Protein AF-A0A7W1N949-F1 (afdb_monomer)

Sequence (285 aa):
MPTIEHFIPFRAGELIARLCRDTRIAEGDRAGLRAVAELVRALIHHDFHARLERLKSLYAPFDPDRDTRPIDPPPATGLDAVRKELLDDLGALLVRANYRRLEAEELNRALAEESVFNVQLHTQLDDFAELVLFCRGITALDEPRQAWFGLKKWTQRVDYFQRVAIYTRFKEREHFVGKGRKRLPFTAGSSILKLFQNIPRADLEMLFPNTDVRMKTGQKLLVGVPAIAGGVLVLVTKLGASLLLVGVLIGWWIGLADEPQKMEAKEITALCLGLLALLGYVWRQ

pLDDT: mean 83.37, std 10.5, range [30.14, 96.31]

Nearest PDB structures (foldseek):
  4tv4-assembly1_A-2  TM=3.446E-01  e=3.067E-01  Burkholderia pseudomallei 1710b
  8v3t-assembly1_a  TM=1.740E-01  e=9.098E+00  Clostridioides difficile

Secondary structure (DSSP, 8-state):
-PPPP----S-HHHHHHHHHT-TTS-TTHHHHHHHHHHHHHHHHHHHHHHHHHHHHHHHGGG-TT--S--SSPPPGGGHHHHHHHHHHHHHHHHHHTT-EEPPHHHHHHHHHSPPSSSSEEE--GGGEEEEEEEEEEEEEEEEEEEEGGGTEEEEEEEEEEEEEEEEEEEPPHHHHHHTT----SS-TT-EEEEEEEEEEGGGGGGG-TT-EEE--HHHHHHHHHHHHHHHHHHIIIIIHHHHHHHHHHHHHHTTS--S-----HHHHHHHHHHHHHHHHHHTT-

Radius of gyration: 32.19 Å; Cα contacts (8 Å, |Δi|>4): 275; chains: 1; bounding box: 80×38×92 Å

Structure (mmCIF, N/CA/C/O backbone):
data_AF-A0A7W1N949-F1
#
_entry.id   AF-A0A7W1N949-F1
#
loop_
_atom_site.group_PDB
_atom_site.id
_atom_site.type_symbol
_atom_site.label_atom_id
_atom_site.label_alt_id
_atom_site.label_comp_id
_atom_site.label_asym_id
_atom_site.label_entity_id
_atom_site.label_seq_id
_atom_site.pdbx_PDB_ins_code
_atom_site.Cartn_x
_atom_site.Cartn_y
_atom_site.Cartn_z
_atom_site.occupancy
_atom_site.B_iso_or_equiv
_atom_site.auth_seq_id
_atom_site.auth_comp_id
_atom_site.auth_asym_id
_atom_site.auth_atom_id
_atom_site.pdbx_PDB_model_num
ATOM 1 N N . MET A 1 1 ? 15.602 -19.040 1.062 1.00 30.14 1 MET A N 1
ATOM 2 C CA . MET A 1 1 ? 16.575 -18.487 0.093 1.00 30.14 1 MET A CA 1
ATOM 3 C C . MET A 1 1 ? 16.342 -16.988 0.009 1.00 30.14 1 MET A C 1
ATOM 5 O O . MET A 1 1 ? 15.173 -16.615 0.015 1.00 30.14 1 MET A O 1
ATOM 9 N N . PRO A 1 2 ? 17.378 -16.135 0.004 1.00 43.56 2 PRO A N 1
ATOM 10 C CA . PRO A 1 2 ? 17.173 -14.701 -0.167 1.00 43.56 2 PRO A CA 1
ATOM 11 C C . PRO A 1 2 ? 16.551 -14.460 -1.549 1.00 43.56 2 PRO A C 1
ATOM 13 O O . PRO A 1 2 ? 17.109 -14.864 -2.566 1.00 43.56 2 PRO A O 1
ATOM 16 N N . THR A 1 3 ? 15.352 -13.882 -1.581 1.00 56.25 3 THR A N 1
ATOM 17 C CA . THR A 1 3 ? 14.678 -13.471 -2.816 1.00 56.25 3 THR A CA 1
ATOM 18 C C . THR A 1 3 ? 15.515 -12.399 -3.497 1.00 56.25 3 THR A C 1
ATOM 20 O O . THR A 1 3 ? 15.782 -11.362 -2.893 1.00 56.25 3 THR A O 1
ATOM 23 N N . ILE A 1 4 ? 15.937 -12.651 -4.738 1.00 61.53 4 ILE A N 1
ATOM 24 C CA . ILE A 1 4 ? 16.648 -11.664 -5.552 1.00 61.53 4 ILE A CA 1
ATOM 25 C C . ILE A 1 4 ? 15.714 -10.468 -5.748 1.00 61.53 4 ILE A C 1
ATOM 27 O O . ILE A 1 4 ? 14.615 -10.594 -6.288 1.00 61.53 4 ILE A O 1
ATOM 31 N N . GLU A 1 5 ? 16.136 -9.313 -5.248 1.00 66.25 5 GLU A N 1
ATOM 32 C CA . GLU A 1 5 ? 15.390 -8.071 -5.363 1.00 66.25 5 GLU A CA 1
ATOM 33 C C . GLU A 1 5 ? 15.575 -7.476 -6.765 1.00 66.25 5 GLU A C 1
ATOM 35 O O . GLU A 1 5 ? 16.695 -7.269 -7.223 1.00 66.25 5 GLU A O 1
ATOM 40 N N . HIS A 1 6 ? 14.469 -7.190 -7.454 1.00 69.88 6 HIS A N 1
ATOM 41 C CA . HIS A 1 6 ? 14.487 -6.687 -8.834 1.00 69.88 6 HIS A CA 1
ATOM 42 C C . HIS A 1 6 ? 14.691 -5.163 -8.936 1.00 69.88 6 HIS A C 1
ATOM 44 O O . HIS A 1 6 ? 14.777 -4.614 -10.033 1.00 69.88 6 HIS A O 1
ATOM 50 N N . PHE A 1 7 ? 14.724 -4.442 -7.812 1.00 76.06 7 PHE A N 1
ATOM 51 C CA . PHE A 1 7 ? 14.861 -2.987 -7.809 1.00 76.06 7 PHE A CA 1
ATOM 52 C C . PHE A 1 7 ? 16.329 -2.550 -7.863 1.00 76.06 7 PHE A C 1
ATOM 54 O O . PHE A 1 7 ? 17.137 -2.943 -7.028 1.00 76.06 7 PHE A O 1
ATOM 61 N N . ILE A 1 8 ? 16.653 -1.672 -8.816 1.00 79.88 8 ILE A N 1
ATOM 62 C CA . ILE A 1 8 ? 17.980 -1.062 -8.951 1.00 79.88 8 ILE A CA 1
ATOM 63 C C . ILE A 1 8 ? 17.914 0.375 -8.399 1.00 79.88 8 ILE A C 1
ATOM 65 O O . ILE A 1 8 ? 17.231 1.213 -8.996 1.00 79.88 8 ILE A O 1
ATOM 69 N N . PRO A 1 9 ? 18.615 0.702 -7.295 1.00 83.25 9 PRO A N 1
ATOM 70 C CA . PRO A 1 9 ? 18.494 1.987 -6.602 1.00 83.25 9 PRO A CA 1
ATOM 71 C C . PRO A 1 9 ? 19.341 3.108 -7.239 1.00 83.25 9 PRO A C 1
ATOM 73 O O . PRO A 1 9 ? 19.960 3.899 -6.532 1.00 83.25 9 PRO A O 1
ATOM 76 N N . PHE A 1 10 ? 19.380 3.198 -8.572 1.00 88.25 10 PHE A N 1
ATOM 77 C CA . PHE A 1 10 ? 20.156 4.213 -9.295 1.00 88.25 10 PHE A CA 1
ATOM 78 C C . PHE A 1 10 ? 19.302 4.947 -10.322 1.00 88.25 10 PHE A C 1
ATOM 80 O O . PHE A 1 10 ? 18.430 4.367 -10.972 1.00 88.25 10 PHE A O 1
ATOM 87 N N . ARG A 1 11 ? 19.571 6.242 -10.506 1.00 90.00 11 ARG A N 1
ATOM 88 C CA . ARG A 1 11 ? 18.914 7.025 -11.555 1.00 90.00 11 ARG A CA 1
ATOM 89 C C . ARG A 1 11 ? 19.479 6.627 -12.915 1.00 90.00 11 ARG A C 1
ATOM 91 O O . ARG A 1 11 ? 20.694 6.580 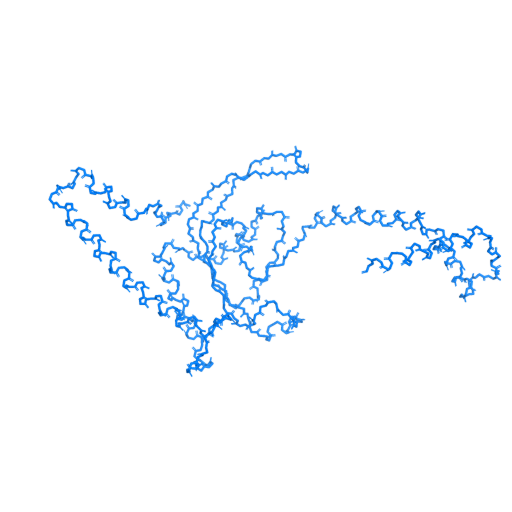-13.094 1.00 90.00 11 ARG A O 1
ATOM 98 N N . ALA A 1 12 ? 18.606 6.430 -13.903 1.00 89.44 12 ALA A N 1
ATOM 99 C CA . ALA A 1 12 ? 19.025 6.073 -15.261 1.00 89.44 12 ALA A CA 1
ATOM 100 C C . ALA A 1 12 ? 20.041 7.075 -15.846 1.00 89.44 12 ALA A C 1
ATOM 102 O O . ALA A 1 12 ? 21.041 6.667 -16.426 1.00 89.44 12 ALA A O 1
ATOM 103 N N . GLY A 1 13 ? 19.841 8.381 -15.627 1.00 91.81 13 GLY A N 1
ATOM 104 C CA . GLY A 1 13 ? 20.772 9.419 -16.086 1.00 91.81 13 GLY A CA 1
ATOM 105 C C . GLY A 1 13 ? 22.172 9.316 -15.470 1.00 91.81 13 GLY A C 1
ATOM 106 O O . GLY A 1 13 ? 23.164 9.497 -16.170 1.00 91.81 13 GLY A O 1
ATOM 107 N N . GLU A 1 14 ? 22.269 8.968 -14.184 1.00 93.75 14 GLU A 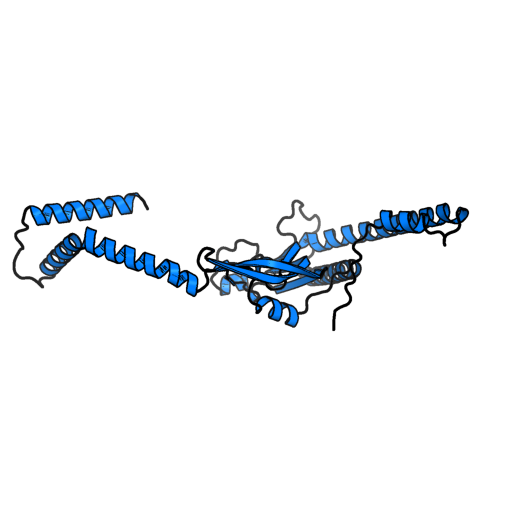N 1
ATOM 108 C CA . GLU A 1 14 ? 23.557 8.755 -13.509 1.00 93.75 14 GLU A CA 1
ATOM 109 C C . GLU A 1 14 ? 24.257 7.503 -14.034 1.00 93.75 14 GLU A C 1
ATOM 111 O O . GLU A 1 14 ? 25.466 7.527 -14.264 1.00 93.75 14 GLU A O 1
ATOM 116 N N . LEU A 1 15 ? 23.494 6.437 -14.296 1.00 92.25 15 LEU A N 1
ATOM 117 C CA . LEU A 1 15 ? 24.012 5.220 -14.913 1.00 92.25 15 LEU A CA 1
ATOM 118 C C . LEU A 1 15 ? 24.574 5.507 -16.313 1.00 92.25 15 LEU A C 1
ATOM 120 O O . LEU A 1 15 ? 25.706 5.132 -16.603 1.00 92.25 15 LEU A O 1
ATOM 124 N N . ILE A 1 16 ? 23.835 6.238 -17.153 1.00 92.69 16 ILE A N 1
ATOM 125 C CA . ILE A 1 16 ? 24.286 6.640 -18.496 1.00 92.69 16 ILE A CA 1
ATOM 126 C C . ILE A 1 16 ? 25.544 7.512 -18.403 1.00 92.69 16 ILE A C 1
ATOM 128 O O . ILE A 1 16 ? 26.515 7.278 -19.123 1.00 92.69 16 ILE A O 1
ATOM 132 N N . ALA A 1 17 ? 25.566 8.491 -17.493 1.00 92.25 17 ALA A N 1
ATOM 133 C CA . ALA A 1 17 ? 26.731 9.345 -17.280 1.00 92.25 17 ALA A CA 1
ATOM 134 C C . ALA A 1 17 ? 27.953 8.543 -16.811 1.00 92.25 17 ALA A C 1
ATOM 136 O O . ALA A 1 17 ? 29.071 8.809 -17.256 1.00 92.25 17 ALA A O 1
ATOM 137 N N . ARG A 1 18 ? 27.753 7.543 -15.942 1.00 93.81 18 ARG A N 1
ATOM 138 C CA . ARG A 1 18 ? 28.811 6.639 -15.485 1.00 93.81 18 ARG A CA 1
ATOM 139 C C . ARG A 1 18 ? 29.339 5.771 -16.623 1.00 93.81 18 ARG A C 1
ATOM 141 O O . ARG A 1 18 ? 30.555 5.689 -16.762 1.00 93.81 18 ARG A O 1
ATOM 148 N N . LEU A 1 19 ? 28.458 5.201 -17.447 1.00 92.19 19 LEU A N 1
ATOM 149 C CA . LEU A 1 19 ? 28.825 4.414 -18.631 1.00 92.19 19 LEU A CA 1
ATOM 150 C C . LEU A 1 19 ? 29.605 5.253 -19.651 1.00 92.19 19 LEU A C 1
ATOM 152 O O . LEU A 1 19 ? 30.612 4.799 -20.177 1.00 92.19 19 LEU A O 1
ATOM 156 N N . CYS A 1 20 ? 29.217 6.513 -19.871 1.00 91.25 20 CYS A N 1
ATOM 157 C CA . CYS A 1 20 ? 29.947 7.422 -20.762 1.00 91.25 20 CYS A CA 1
ATOM 158 C C . CYS A 1 20 ? 31.362 7.769 -20.262 1.00 91.25 20 CYS A C 1
ATOM 160 O O . CYS A 1 20 ? 32.193 8.201 -21.056 1.00 91.25 20 CYS A O 1
ATOM 162 N N . ARG A 1 21 ? 31.627 7.641 -18.955 1.00 91.56 21 ARG A N 1
ATOM 163 C CA . ARG A 1 21 ? 32.953 7.855 -18.345 1.00 91.56 21 ARG A CA 1
ATOM 164 C C . ARG A 1 21 ? 33.763 6.563 -18.227 1.00 91.56 21 ARG A C 1
ATOM 166 O O . ARG A 1 21 ? 34.895 6.609 -17.756 1.00 91.56 21 ARG A O 1
ATOM 173 N N . ASP A 1 22 ? 33.179 5.423 -18.581 1.00 92.25 22 ASP A N 1
ATOM 174 C CA . ASP A 1 22 ? 33.853 4.134 -18.529 1.00 92.25 22 ASP A CA 1
ATOM 175 C C . ASP A 1 22 ? 34.908 4.056 -19.639 1.00 92.25 22 ASP A C 1
ATOM 177 O O . ASP A 1 22 ? 34.633 4.364 -20.799 1.00 92.25 22 ASP A O 1
ATOM 181 N N . THR A 1 23 ? 36.128 3.660 -19.283 1.00 88.25 23 THR A N 1
ATOM 182 C CA . THR A 1 23 ? 37.260 3.579 -20.218 1.00 88.25 23 THR A CA 1
ATOM 183 C C . THR A 1 23 ? 37.097 2.466 -21.249 1.00 88.25 23 THR A C 1
ATOM 185 O O . THR A 1 23 ? 37.794 2.473 -22.258 1.00 88.25 23 THR A O 1
ATOM 188 N N . ARG A 1 24 ? 36.161 1.534 -21.029 1.00 92.69 24 ARG A N 1
ATOM 189 C CA . ARG A 1 24 ? 35.811 0.474 -21.985 1.00 92.69 24 ARG A CA 1
ATOM 190 C C . ARG A 1 24 ? 34.983 0.975 -23.171 1.00 92.69 24 ARG A C 1
ATOM 192 O O . ARG A 1 24 ? 34.856 0.249 -24.149 1.00 92.69 24 ARG A O 1
ATOM 199 N N . ILE A 1 25 ? 34.415 2.182 -23.093 1.00 89.50 25 ILE A N 1
ATOM 200 C CA . ILE A 1 25 ? 33.642 2.798 -24.178 1.00 89.50 25 ILE A CA 1
ATOM 201 C C . ILE A 1 25 ? 34.524 3.814 -24.907 1.00 89.50 25 ILE A C 1
ATOM 203 O O . ILE A 1 25 ? 34.989 4.789 -24.302 1.00 89.50 25 ILE A O 1
ATOM 207 N N . ALA A 1 26 ? 34.733 3.603 -26.210 1.00 91.50 26 ALA A N 1
ATOM 208 C CA . ALA A 1 26 ? 35.512 4.509 -27.047 1.00 91.50 26 ALA A CA 1
ATOM 209 C C . ALA A 1 26 ? 34.884 5.910 -27.077 1.00 91.50 26 ALA A C 1
ATOM 211 O O . ALA A 1 26 ? 33.665 6.072 -27.025 1.00 91.50 26 ALA A O 1
ATOM 212 N N . GLU A 1 27 ? 35.716 6.949 -27.166 1.00 87.69 27 GLU A N 1
ATOM 213 C CA . GLU A 1 27 ? 35.245 8.333 -27.069 1.00 87.69 27 GLU A CA 1
ATOM 214 C C . GLU A 1 27 ? 34.255 8.714 -28.182 1.00 87.69 27 GLU A C 1
ATOM 216 O O . GLU A 1 27 ? 33.260 9.386 -27.900 1.00 87.69 27 GLU A O 1
ATOM 221 N N . GLY A 1 28 ? 34.462 8.199 -29.400 1.00 91.38 28 GLY A N 1
ATOM 222 C CA . GLY A 1 28 ? 33.545 8.374 -30.532 1.00 91.38 28 GLY A CA 1
ATOM 223 C C . GLY A 1 28 ? 32.159 7.751 -30.315 1.00 91.38 28 GLY A C 1
ATOM 224 O O . GLY A 1 28 ? 31.157 8.310 -30.759 1.00 91.38 28 GLY A O 1
ATOM 225 N N . ASP A 1 29 ? 32.068 6.664 -29.542 1.00 92.12 29 ASP A N 1
ATOM 226 C CA . ASP A 1 29 ? 30.812 5.934 -29.314 1.00 92.12 29 ASP A CA 1
ATOM 227 C C . ASP A 1 29 ? 29.943 6.569 -28.221 1.00 92.12 29 ASP A C 1
ATOM 229 O O . ASP A 1 29 ? 28.746 6.289 -28.114 1.00 92.12 29 ASP A O 1
ATOM 233 N N . ARG A 1 30 ? 30.504 7.475 -27.410 1.00 93.06 30 ARG A N 1
ATOM 234 C CA . ARG A 1 30 ? 29.783 8.130 -26.302 1.00 93.06 30 ARG A CA 1
ATOM 235 C C . ARG A 1 30 ? 28.594 8.960 -26.785 1.00 93.06 30 ARG A C 1
ATOM 237 O O . ARG A 1 30 ? 27.610 9.096 -26.058 1.00 93.06 30 ARG A O 1
ATOM 244 N N . ALA A 1 31 ? 28.674 9.546 -27.981 1.00 92.56 31 ALA A N 1
ATOM 245 C CA . ALA A 1 31 ? 27.549 10.261 -28.586 1.00 92.56 31 ALA A CA 1
ATOM 246 C C . ALA A 1 31 ? 26.425 9.290 -28.984 1.00 92.56 31 ALA A C 1
ATOM 248 O O . ALA A 1 31 ? 25.266 9.524 -28.640 1.00 92.56 31 ALA A O 1
ATOM 249 N N . GLY A 1 32 ? 26.783 8.162 -29.609 1.00 94.06 32 GLY A N 1
ATOM 250 C CA . GLY A 1 32 ? 25.848 7.093 -29.962 1.00 94.06 32 GLY A CA 1
ATOM 251 C C . GLY A 1 32 ? 25.162 6.484 -28.739 1.00 94.06 32 GLY A C 1
ATOM 252 O O . GLY A 1 32 ? 23.942 6.347 -28.728 1.00 94.06 32 GLY A O 1
ATOM 253 N N . LEU A 1 33 ? 25.909 6.220 -27.661 1.00 93.44 33 LEU A N 1
ATOM 254 C CA . LEU A 1 33 ? 25.353 5.715 -26.401 1.00 93.44 33 LEU A CA 1
ATOM 255 C C . LEU A 1 33 ? 24.286 6.656 -25.820 1.00 93.44 33 LEU A C 1
ATOM 257 O O . LEU A 1 33 ? 23.227 6.199 -25.389 1.00 93.44 33 LEU A O 1
ATOM 261 N N . ARG A 1 34 ? 24.540 7.972 -25.824 1.00 93.75 34 ARG A N 1
ATOM 262 C CA . ARG A 1 34 ? 23.546 8.963 -25.381 1.00 93.75 34 ARG A CA 1
ATOM 263 C C . ARG A 1 34 ? 22.322 8.972 -26.289 1.00 93.75 34 ARG A C 1
ATOM 265 O O . ARG A 1 34 ? 21.210 8.991 -25.776 1.00 93.75 34 ARG A O 1
ATOM 272 N N . ALA A 1 35 ? 22.515 8.913 -27.605 1.00 95.06 35 ALA A N 1
ATOM 273 C CA . ALA A 1 35 ? 21.410 8.864 -28.558 1.00 95.06 35 ALA A CA 1
ATOM 274 C C . ALA A 1 35 ? 20.525 7.625 -28.341 1.00 95.06 35 ALA A C 1
ATOM 276 O O . ALA A 1 35 ? 19.307 7.754 -28.257 1.00 95.06 35 ALA A O 1
ATOM 277 N N . VAL A 1 36 ? 21.123 6.441 -28.155 1.00 95.44 36 VAL A N 1
ATOM 278 C CA . VAL A 1 36 ? 20.387 5.208 -27.824 1.00 95.44 36 VAL A CA 1
ATOM 279 C C . VAL A 1 36 ? 19.621 5.366 -26.514 1.00 95.44 36 VAL A C 1
ATOM 281 O O . VAL A 1 36 ? 18.447 5.011 -26.447 1.00 95.44 36 VAL A O 1
ATOM 284 N N . ALA A 1 37 ? 20.246 5.928 -25.478 1.00 94.75 37 ALA A N 1
ATOM 285 C CA . ALA A 1 37 ? 19.580 6.141 -24.201 1.00 94.75 37 ALA A CA 1
ATOM 286 C C . ALA A 1 37 ? 18.374 7.092 -24.313 1.00 94.75 37 ALA A C 1
ATOM 288 O O . ALA A 1 37 ? 17.328 6.816 -23.727 1.00 94.75 37 ALA A O 1
ATOM 289 N N . GLU A 1 38 ? 18.487 8.175 -25.088 1.00 94.81 38 GLU A N 1
ATOM 290 C CA . GLU A 1 38 ? 17.365 9.083 -25.354 1.00 94.81 38 GLU A CA 1
ATOM 291 C C . GLU A 1 38 ? 16.250 8.403 -26.158 1.00 94.81 38 GLU A C 1
ATOM 293 O O . GLU A 1 38 ? 15.081 8.543 -25.804 1.00 94.81 38 GLU A O 1
ATOM 298 N N . LEU A 1 39 ? 16.586 7.596 -27.170 1.00 96.31 39 LEU A N 1
ATOM 299 C CA . LEU A 1 39 ? 15.597 6.821 -27.930 1.00 96.31 39 LEU A CA 1
ATOM 300 C C . LEU A 1 39 ? 14.855 5.813 -27.043 1.00 96.31 39 LEU A C 1
ATOM 302 O O . LEU A 1 39 ? 13.629 5.731 -27.095 1.00 96.31 39 LEU A O 1
ATOM 306 N N . VAL A 1 40 ? 15.577 5.091 -26.181 1.00 94.69 40 VAL A N 1
ATOM 307 C CA . VAL A 1 40 ? 14.976 4.163 -25.210 1.00 94.69 40 VAL A CA 1
ATOM 308 C C . VAL A 1 40 ? 14.051 4.912 -24.250 1.00 94.6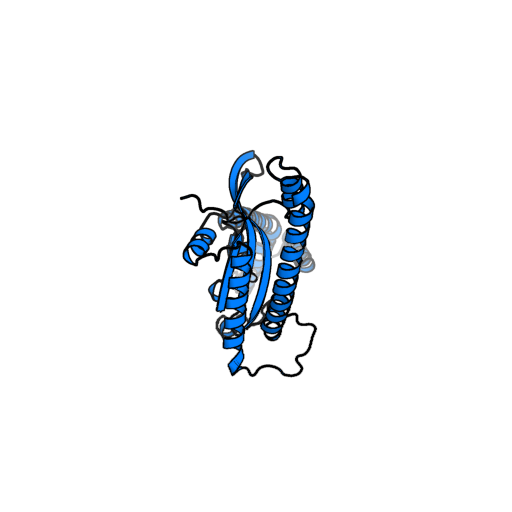9 40 VAL A C 1
ATOM 310 O O . VAL A 1 40 ? 12.937 4.458 -23.997 1.00 94.69 40 VAL A O 1
ATOM 313 N N . ARG A 1 41 ? 14.463 6.079 -23.739 1.00 93.06 41 ARG A N 1
ATOM 314 C CA . ARG A 1 41 ? 13.615 6.915 -22.871 1.00 93.06 41 ARG A CA 1
ATOM 315 C C . ARG A 1 41 ? 12.352 7.390 -23.587 1.00 93.06 41 ARG A C 1
ATOM 317 O O . ARG A 1 41 ? 11.282 7.340 -22.985 1.00 93.06 41 ARG A O 1
ATOM 324 N N . ALA A 1 42 ? 12.469 7.836 -24.836 1.00 94.94 42 ALA A N 1
ATOM 325 C CA . ALA A 1 42 ? 11.339 8.299 -25.636 1.00 94.94 42 ALA A CA 1
ATOM 326 C C . ALA A 1 42 ? 10.334 7.169 -25.903 1.00 94.94 42 ALA A C 1
ATOM 328 O O . ALA A 1 42 ? 9.136 7.360 -25.697 1.00 94.94 42 ALA A O 1
ATOM 329 N N . LEU A 1 43 ? 10.823 5.979 -26.269 1.00 94.69 43 LEU A N 1
ATOM 330 C CA . LEU A 1 43 ? 9.992 4.790 -26.472 1.00 94.69 43 LEU A CA 1
ATOM 331 C C . LEU A 1 43 ? 9.250 4.404 -25.187 1.00 94.69 43 LEU A C 1
ATOM 333 O O . LEU A 1 43 ? 8.032 4.263 -25.184 1.00 94.69 43 LEU A O 1
ATOM 337 N N . ILE A 1 44 ? 9.978 4.318 -24.070 1.00 90.69 44 ILE A N 1
ATOM 338 C CA . ILE A 1 44 ? 9.401 4.007 -22.759 1.00 90.69 44 ILE A CA 1
ATOM 339 C C . ILE A 1 44 ? 8.327 5.034 -22.369 1.00 90.69 44 ILE A C 1
ATOM 341 O O . ILE A 1 44 ? 7.278 4.661 -21.848 1.00 90.69 44 ILE A O 1
ATOM 345 N N . HIS A 1 45 ? 8.573 6.325 -22.609 1.00 92.38 45 HIS A N 1
ATOM 346 C CA . HIS A 1 45 ? 7.606 7.380 -22.316 1.00 92.38 45 HIS A CA 1
ATOM 347 C C . HIS A 1 45 ? 6.323 7.234 -23.145 1.00 92.38 45 HIS A C 1
ATOM 349 O O . HIS A 1 45 ? 5.231 7.326 -22.585 1.00 92.38 45 HIS A O 1
ATOM 355 N N . HIS A 1 46 ? 6.455 6.968 -24.447 1.00 93.56 46 HIS A N 1
ATOM 356 C CA . HIS A 1 46 ? 5.322 6.750 -25.343 1.00 93.56 46 HIS A CA 1
ATOM 357 C C . HIS A 1 46 ? 4.471 5.549 -24.902 1.00 93.56 46 HIS A C 1
ATOM 359 O O . HIS A 1 46 ? 3.262 5.690 -24.700 1.00 93.56 46 HIS A O 1
ATOM 365 N N . ASP A 1 47 ? 5.113 4.405 -24.646 1.00 91.12 47 ASP A N 1
ATOM 366 C CA . ASP A 1 47 ? 4.443 3.185 -24.184 1.00 91.12 47 ASP A CA 1
ATOM 367 C C . ASP A 1 47 ? 3.713 3.400 -22.851 1.00 91.12 47 ASP A C 1
ATOM 369 O O . ASP A 1 47 ? 2.581 2.943 -22.658 1.00 91.12 47 ASP A O 1
ATOM 373 N N . PHE A 1 48 ? 4.350 4.102 -21.905 1.00 91.38 48 PHE A N 1
ATOM 374 C CA . PHE A 1 48 ? 3.735 4.391 -20.612 1.00 91.38 48 PHE A CA 1
ATOM 375 C C . PHE A 1 48 ? 2.562 5.351 -20.723 1.00 91.38 48 PHE A C 1
ATOM 377 O O . PHE A 1 48 ? 1.595 5.173 -19.986 1.00 91.38 48 PHE A O 1
ATOM 384 N N . HIS A 1 49 ? 2.623 6.340 -21.614 1.00 94.00 49 HIS A N 1
ATOM 385 C CA . HIS A 1 49 ? 1.522 7.275 -21.800 1.00 94.00 49 HIS A CA 1
ATOM 386 C C . HIS A 1 49 ? 0.259 6.550 -22.278 1.00 94.00 49 HIS A C 1
ATOM 388 O O . HIS A 1 49 ? -0.776 6.641 -21.619 1.00 94.00 49 HIS A O 1
ATOM 394 N N . ALA A 1 50 ? 0.362 5.744 -23.341 1.00 93.38 50 ALA A N 1
ATOM 395 C CA . ALA A 1 50 ? -0.770 4.972 -23.858 1.00 93.38 50 ALA A CA 1
ATOM 396 C C . ALA A 1 50 ? -1.358 4.028 -22.794 1.00 93.38 50 ALA A C 1
ATOM 398 O O . ALA A 1 50 ? -2.575 3.949 -22.610 1.00 93.38 50 ALA A O 1
ATOM 399 N N . ARG A 1 51 ? -0.490 3.345 -22.039 1.00 93.94 51 ARG A N 1
ATOM 400 C CA . ARG A 1 51 ? -0.923 2.431 -20.979 1.00 93.94 51 ARG A CA 1
ATOM 401 C C . ARG A 1 51 ? -1.565 3.147 -19.792 1.00 93.94 51 ARG A C 1
ATOM 403 O O . ARG A 1 51 ? -2.518 2.627 -19.217 1.00 93.94 51 ARG A O 1
ATOM 410 N N . LEU A 1 52 ? -1.052 4.316 -19.417 1.00 94.38 52 LEU A N 1
ATOM 411 C CA . LEU A 1 52 ? -1.615 5.130 -18.344 1.00 94.38 52 LEU A CA 1
ATOM 412 C C . LEU A 1 52 ? -3.026 5.600 -18.700 1.00 94.38 52 LEU A C 1
ATOM 414 O O . LEU A 1 52 ? -3.924 5.462 -17.875 1.00 94.38 52 LEU A O 1
ATOM 418 N N . GLU A 1 53 ? -3.228 6.116 -19.914 1.00 95.25 53 GLU A N 1
ATOM 419 C CA . GLU A 1 53 ? -4.557 6.546 -20.361 1.00 95.25 53 GLU A CA 1
ATOM 420 C C . GLU A 1 53 ? -5.542 5.373 -20.391 1.00 95.25 53 GLU A C 1
ATOM 422 O O . GLU A 1 53 ? -6.638 5.486 -19.847 1.00 95.25 53 GLU A O 1
ATOM 427 N N . ARG A 1 54 ? -5.118 4.199 -20.879 1.00 94.75 54 ARG A N 1
ATOM 428 C CA . ARG A 1 54 ? -5.939 2.979 -20.819 1.00 94.75 54 ARG A CA 1
ATOM 429 C C . ARG A 1 54 ? -6.339 2.613 -19.388 1.00 94.75 54 ARG A C 1
ATOM 431 O O . ARG A 1 54 ? -7.512 2.366 -19.126 1.00 94.75 54 ARG A O 1
ATOM 438 N N . LEU A 1 55 ? -5.388 2.598 -18.451 1.00 94.75 55 LEU A N 1
ATOM 439 C CA . LEU A 1 55 ? -5.661 2.287 -17.043 1.00 94.75 55 LEU A CA 1
ATOM 440 C C . LEU A 1 55 ? -6.614 3.298 -16.394 1.00 94.75 55 LEU A C 1
ATOM 442 O O . LEU A 1 55 ? -7.496 2.891 -15.640 1.00 94.75 55 LEU A O 1
ATOM 446 N N . LYS A 1 56 ? -6.479 4.595 -16.703 1.00 92.81 56 LYS A N 1
ATOM 447 C CA . LYS A 1 56 ? -7.423 5.627 -16.244 1.00 92.81 56 LYS A CA 1
ATOM 448 C C . LYS A 1 56 ? -8.831 5.355 -16.768 1.00 92.81 56 LYS A C 1
ATOM 450 O O . LYS A 1 56 ? -9.775 5.374 -15.984 1.00 92.81 56 LYS A O 1
ATOM 455 N N . SER A 1 57 ? -8.971 5.052 -18.060 1.00 91.94 57 SER A N 1
ATOM 456 C CA . SER A 1 57 ? -10.267 4.718 -18.663 1.00 91.94 57 SER A CA 1
ATOM 457 C C . SER A 1 57 ? -10.896 3.473 -18.034 1.00 91.94 57 SER A C 1
ATOM 459 O O . SER A 1 57 ? -12.091 3.477 -17.758 1.00 91.94 57 SER A O 1
ATOM 461 N N . LEU A 1 58 ? -10.099 2.435 -17.756 1.00 91.94 58 LEU A N 1
ATOM 462 C CA . LEU A 1 58 ? -10.566 1.212 -17.096 1.00 91.94 58 LEU A CA 1
ATOM 463 C C . LEU A 1 58 ? -10.945 1.433 -15.624 1.00 91.94 58 LEU A C 1
ATOM 465 O O . LEU A 1 58 ? -11.845 0.767 -15.120 1.00 91.94 58 LEU A O 1
ATOM 469 N N . TYR A 1 59 ? -10.275 2.353 -14.926 1.00 91.19 59 TYR A N 1
ATOM 470 C CA . TYR A 1 59 ? -10.559 2.664 -13.522 1.00 91.19 59 TYR A CA 1
ATOM 471 C C . TYR A 1 59 ? -11.760 3.604 -13.340 1.00 91.19 59 TYR A C 1
ATOM 473 O O . TYR A 1 59 ? -12.488 3.476 -12.357 1.00 91.19 59 TYR A O 1
ATOM 481 N N . ALA A 1 60 ? -12.010 4.512 -14.290 1.00 89.62 60 ALA A N 1
ATOM 482 C CA . ALA A 1 60 ? -13.029 5.560 -14.184 1.00 89.62 60 ALA A CA 1
ATOM 483 C C . ALA A 1 60 ? -14.446 5.081 -13.779 1.00 89.62 60 ALA A C 1
ATOM 485 O O . ALA A 1 60 ? -15.093 5.768 -12.984 1.00 89.62 60 ALA A O 1
ATOM 486 N N . PRO A 1 61 ? -14.963 3.919 -14.239 1.00 88.06 61 PRO A N 1
ATOM 487 C CA . PRO A 1 61 ? -16.269 3.421 -13.801 1.00 88.06 61 PRO A CA 1
ATOM 488 C C . PRO A 1 61 ? -16.334 3.057 -12.313 1.00 88.06 61 PRO A C 1
ATOM 490 O O . PRO A 1 61 ? -17.428 3.061 -11.746 1.00 88.06 61 PRO A O 1
ATOM 493 N N . PHE A 1 62 ? -15.193 2.754 -11.689 1.00 86.94 62 PHE A N 1
ATOM 494 C CA . PHE A 1 62 ? -15.083 2.266 -10.310 1.00 86.94 62 PHE A CA 1
ATOM 495 C C . PHE A 1 62 ? -14.614 3.328 -9.317 1.00 86.94 62 PHE A C 1
ATOM 497 O O . PHE A 1 62 ? -14.629 3.061 -8.116 1.00 86.94 62 PHE A O 1
ATOM 504 N N . ASP A 1 63 ? -14.210 4.501 -9.808 1.00 86.75 63 ASP A N 1
ATOM 505 C CA . ASP A 1 63 ? -13.711 5.595 -8.986 1.00 86.75 63 ASP A CA 1
ATOM 506 C C . ASP A 1 63 ? -14.846 6.188 -8.122 1.00 86.75 63 ASP A C 1
ATOM 508 O O . ASP A 1 63 ? -15.826 6.717 -8.683 1.00 86.75 63 ASP A O 1
ATOM 512 N N . PRO A 1 64 ? -14.766 6.063 -6.778 1.00 80.88 64 PRO A N 1
ATOM 513 C CA . PRO A 1 64 ? -15.735 6.671 -5.872 1.00 80.88 64 PRO A CA 1
ATOM 514 C C . PRO A 1 64 ? -15.599 8.195 -5.803 1.00 80.88 64 PRO A C 1
ATOM 516 O O . PRO A 1 64 ? -16.586 8.858 -5.493 1.00 80.88 64 PRO A O 1
ATOM 519 N N . ASP A 1 65 ? -14.421 8.733 -6.131 1.00 83.44 65 ASP A N 1
ATOM 520 C CA . ASP A 1 65 ? -14.062 10.146 -5.985 1.00 83.44 65 ASP A CA 1
ATOM 521 C C . ASP A 1 65 ? -13.999 10.856 -7.352 1.00 83.44 65 ASP A C 1
ATOM 523 O O . ASP A 1 65 ? -13.291 11.845 -7.526 1.00 83.44 65 ASP A O 1
ATOM 527 N N . ARG A 1 66 ? -14.733 10.347 -8.353 1.00 83.44 66 ARG A N 1
ATOM 528 C CA . ARG A 1 66 ? -14.694 10.899 -9.713 1.00 83.44 66 ARG A CA 1
ATOM 529 C C . ARG A 1 66 ? -15.216 12.342 -9.754 1.00 83.44 66 ARG A C 1
ATOM 531 O O . ARG A 1 66 ? -16.351 12.618 -9.366 1.00 83.44 66 ARG A O 1
ATOM 538 N N . ASP A 1 67 ? -14.439 13.233 -10.360 1.00 85.81 67 ASP A N 1
ATOM 539 C CA . ASP A 1 67 ? -14.876 14.609 -10.647 1.00 85.81 67 ASP A CA 1
ATOM 540 C C . ASP A 1 67 ? -15.713 14.709 -11.935 1.00 85.81 67 ASP A C 1
ATOM 542 O O . ASP A 1 67 ? -16.445 15.677 -12.158 1.00 85.81 67 ASP A O 1
ATOM 546 N N . THR A 1 68 ? -15.602 13.713 -12.820 1.00 85.12 68 THR A N 1
ATOM 547 C CA . THR A 1 68 ? -16.197 13.732 -14.161 1.00 85.12 68 THR A CA 1
ATOM 548 C C . THR A 1 68 ? -17.420 12.823 -14.266 1.00 85.12 68 THR A C 1
ATOM 550 O O . THR A 1 68 ? -17.515 11.765 -13.638 1.00 85.12 68 THR A O 1
ATOM 553 N N . ARG A 1 69 ? -18.394 13.234 -15.088 1.00 84.06 69 ARG A N 1
ATOM 554 C CA . ARG A 1 69 ? -19.587 12.432 -15.394 1.00 84.06 69 ARG A CA 1
ATOM 555 C C . ARG A 1 69 ? -19.354 11.617 -16.669 1.00 84.06 69 ARG A C 1
ATOM 557 O O . ARG A 1 69 ? -18.845 12.180 -17.638 1.00 84.06 69 ARG A O 1
ATOM 564 N N . PRO A 1 70 ? -19.729 10.327 -16.699 1.00 83.75 70 PRO A N 1
ATOM 565 C CA . PRO A 1 70 ? -19.626 9.529 -17.913 1.00 83.75 70 PRO A CA 1
ATOM 566 C C . PRO A 1 70 ? -20.616 10.042 -18.966 1.00 83.75 70 PRO A C 1
ATOM 568 O O . PRO A 1 70 ? -21.753 10.372 -18.633 1.00 83.75 70 PRO A O 1
ATOM 571 N N . ILE A 1 71 ? -20.176 10.089 -20.224 1.00 85.50 71 ILE A N 1
ATOM 572 C CA . ILE A 1 71 ? -21.050 10.370 -21.373 1.00 85.50 71 ILE A CA 1
ATOM 573 C C . ILE A 1 71 ? -21.853 9.106 -21.704 1.00 85.50 71 ILE A C 1
ATOM 575 O O . ILE A 1 71 ? -23.078 9.150 -21.692 1.00 85.50 71 ILE A O 1
ATOM 579 N N . ASP A 1 72 ? -21.160 7.973 -21.858 1.00 82.94 72 ASP A N 1
ATOM 580 C CA . ASP A 1 72 ? -21.753 6.657 -22.107 1.00 82.94 72 ASP A CA 1
ATOM 581 C C . ASP A 1 72 ? -21.324 5.676 -21.003 1.00 82.94 72 ASP A C 1
ATOM 583 O O . ASP A 1 72 ? -20.240 5.085 -21.073 1.00 82.94 72 ASP A O 1
ATOM 587 N N . PRO A 1 73 ? -22.109 5.530 -19.920 1.00 76.25 73 PRO A N 1
ATOM 588 C CA . PRO A 1 73 ? -21.759 4.614 -18.847 1.00 76.25 73 PRO A CA 1
ATOM 589 C C . PRO A 1 73 ? -21.835 3.157 -19.338 1.00 76.25 73 PRO A C 1
ATOM 591 O O . PRO A 1 73 ? -22.821 2.778 -19.977 1.00 76.25 73 PRO A O 1
ATOM 594 N N . PRO A 1 74 ? -20.835 2.313 -19.022 1.00 74.75 74 PRO A N 1
ATOM 595 C CA . PRO A 1 74 ? -20.884 0.905 -19.386 1.00 74.75 74 PRO A CA 1
ATOM 596 C C . PRO A 1 74 ? -22.076 0.213 -18.703 1.00 74.75 74 PRO A C 1
ATOM 598 O O . PRO A 1 74 ? -22.394 0.524 -17.549 1.00 74.75 74 PRO A O 1
ATOM 601 N N . PRO A 1 75 ? -22.736 -0.743 -19.381 1.00 77.88 75 PRO A N 1
ATOM 602 C CA . PRO A 1 75 ? -23.821 -1.505 -18.780 1.00 77.88 75 PRO A CA 1
ATOM 603 C C . PRO A 1 75 ? -23.305 -2.312 -17.583 1.00 77.88 75 PRO A C 1
ATOM 605 O O . PRO A 1 75 ? -22.192 -2.841 -17.607 1.00 77.88 75 PRO A O 1
ATOM 608 N N . ALA A 1 76 ? -24.140 -2.457 -16.549 1.00 76.31 76 ALA A N 1
ATOM 609 C CA . ALA A 1 76 ? -23.771 -3.149 -15.310 1.00 76.31 76 ALA A CA 1
ATOM 610 C C . ALA A 1 76 ? -23.265 -4.587 -15.545 1.00 76.31 76 ALA A C 1
ATOM 612 O O . ALA A 1 76 ? -22.377 -5.054 -14.839 1.00 76.31 76 ALA A O 1
ATOM 613 N N . THR A 1 77 ? -23.770 -5.262 -16.580 1.00 76.94 77 THR A N 1
ATOM 614 C CA . THR A 1 77 ? -23.377 -6.624 -16.974 1.00 76.94 77 THR A CA 1
ATOM 615 C C . THR A 1 77 ? -21.941 -6.739 -17.500 1.00 76.94 77 THR A C 1
ATOM 617 O O . THR A 1 77 ? -21.399 -7.839 -17.521 1.00 76.94 77 THR A O 1
ATOM 620 N N . GLY A 1 78 ? -21.308 -5.634 -17.912 1.00 82.44 78 GLY A N 1
ATOM 621 C CA . GLY A 1 78 ? -19.932 -5.614 -18.425 1.00 82.44 78 GLY A CA 1
ATOM 622 C C . GLY A 1 78 ? -18.870 -5.209 -17.398 1.00 82.44 78 GLY A C 1
ATOM 623 O O . GLY A 1 78 ? -17.677 -5.354 -17.664 1.00 82.44 78 GLY A O 1
ATOM 624 N N . LEU A 1 79 ? -19.272 -4.712 -16.224 1.00 86.81 79 LEU A N 1
ATOM 625 C CA . LEU A 1 79 ? -18.348 -4.121 -15.250 1.00 86.81 79 LEU A CA 1
ATOM 626 C C . LEU A 1 79 ? -17.337 -5.124 -14.685 1.00 86.81 79 LEU A C 1
ATOM 628 O O . LEU A 1 79 ? -16.186 -4.762 -14.458 1.00 86.81 79 LEU A O 1
ATOM 632 N N . ASP A 1 80 ? -17.723 -6.385 -14.498 1.00 87.50 80 ASP A N 1
ATOM 633 C CA . ASP A 1 80 ? -16.804 -7.407 -13.987 1.00 87.50 80 ASP A CA 1
ATOM 634 C C . ASP A 1 80 ? -15.688 -7.735 -14.989 1.00 87.50 80 ASP A C 1
ATOM 636 O O . ASP A 1 80 ? -14.538 -7.933 -14.592 1.00 87.50 80 ASP A O 1
ATOM 640 N N . ALA A 1 81 ? -15.996 -7.727 -16.291 1.00 89.88 81 ALA A N 1
ATOM 641 C CA . ALA A 1 81 ? -15.000 -7.925 -17.341 1.00 89.88 81 ALA A CA 1
ATOM 642 C C . ALA A 1 81 ? -14.009 -6.752 -17.393 1.00 89.88 81 ALA A C 1
ATOM 644 O O . ALA A 1 81 ? -12.800 -6.977 -17.363 1.00 89.88 81 ALA A O 1
ATOM 645 N N . VAL A 1 82 ? -14.517 -5.512 -17.364 1.00 91.25 82 VAL A N 1
ATOM 646 C CA . VAL A 1 82 ? -13.688 -4.292 -17.310 1.00 91.25 82 VAL A CA 1
ATOM 647 C C . VAL A 1 82 ? -12.803 -4.285 -16.060 1.00 91.25 82 VAL A C 1
ATOM 649 O O . VAL A 1 82 ? -11.639 -3.895 -16.119 1.00 91.25 82 VAL A O 1
ATOM 652 N N . ARG A 1 83 ? -13.317 -4.759 -14.918 1.00 90.44 83 ARG A N 1
ATOM 653 C CA . ARG A 1 83 ? -12.544 -4.853 -13.673 1.00 90.44 83 ARG A CA 1
ATOM 654 C C . ARG A 1 83 ? -11.430 -5.886 -13.759 1.00 90.44 83 ARG A C 1
ATOM 656 O O . ARG A 1 83 ? -10.313 -5.619 -13.321 1.00 90.44 83 ARG A O 1
ATOM 663 N N . LYS A 1 84 ? -11.723 -7.062 -14.312 1.00 92.06 84 LYS A N 1
ATOM 664 C CA . LYS A 1 84 ? -10.705 -8.088 -14.535 1.00 92.06 84 LYS A CA 1
ATOM 665 C C . LYS A 1 84 ? -9.596 -7.549 -15.437 1.00 92.06 84 LYS A C 1
ATOM 667 O O . LYS A 1 84 ? -8.425 -7.665 -15.097 1.00 92.06 84 LYS A O 1
ATOM 672 N N . GLU A 1 85 ? -9.976 -6.884 -16.524 1.00 94.38 85 GLU A N 1
ATOM 673 C CA . GLU A 1 85 ? -9.044 -6.243 -17.450 1.00 94.38 85 GLU A CA 1
ATOM 674 C C . GLU A 1 85 ? -8.190 -5.172 -16.756 1.00 94.38 85 GLU A C 1
ATOM 676 O O . GLU A 1 85 ? -6.974 -5.171 -16.924 1.00 94.38 85 GLU A O 1
ATOM 681 N N . LEU A 1 86 ? -8.790 -4.323 -15.911 1.00 94.12 86 LEU A N 1
ATOM 682 C CA . LEU A 1 86 ? -8.071 -3.358 -15.072 1.00 94.12 86 LEU A CA 1
ATOM 683 C C . LEU A 1 86 ? -7.020 -4.042 -14.188 1.00 94.12 86 LEU A C 1
ATOM 685 O O . LEU A 1 86 ? -5.883 -3.577 -14.116 1.00 94.12 86 LEU A O 1
ATOM 689 N N . LEU A 1 87 ? -7.399 -5.114 -13.491 1.00 93.56 87 LEU A N 1
ATOM 690 C CA . LEU A 1 87 ? -6.513 -5.829 -12.574 1.00 93.56 87 LEU A CA 1
ATOM 691 C C . LEU A 1 87 ? -5.362 -6.529 -13.291 1.00 93.56 87 LEU A C 1
ATOM 693 O O . LEU A 1 87 ? -4.226 -6.462 -12.815 1.00 93.56 87 LEU A O 1
ATOM 697 N N . ASP A 1 88 ? -5.645 -7.168 -14.422 1.00 95.06 88 ASP A N 1
ATOM 698 C CA . ASP A 1 88 ? -4.639 -7.839 -15.240 1.00 95.06 88 ASP A CA 1
ATOM 699 C C . ASP A 1 88 ? -3.626 -6.811 -15.778 1.00 95.06 88 ASP A C 1
ATOM 701 O O . ASP A 1 88 ? -2.408 -6.987 -15.640 1.00 95.06 88 ASP A O 1
ATOM 705 N N . ASP A 1 89 ? -4.109 -5.673 -16.289 1.00 95.25 89 ASP A N 1
ATOM 706 C CA . ASP A 1 89 ? -3.251 -4.602 -16.795 1.00 95.25 89 ASP A CA 1
ATOM 707 C C . ASP A 1 89 ? -2.438 -3.912 -15.703 1.00 95.25 89 ASP A C 1
ATOM 709 O O . ASP A 1 89 ? -1.248 -3.638 -15.904 1.00 95.25 89 ASP A O 1
ATOM 713 N N . LEU A 1 90 ? -3.058 -3.632 -14.554 1.00 95.19 90 LEU A N 1
ATOM 714 C CA . LEU A 1 90 ? -2.397 -3.036 -13.396 1.00 95.19 90 LEU A CA 1
ATOM 715 C C . LEU A 1 90 ? -1.330 -3.985 -12.847 1.00 95.19 90 LEU A C 1
ATOM 717 O O . LEU A 1 90 ? -0.200 -3.565 -12.595 1.00 95.19 90 LEU A O 1
ATOM 721 N N . GLY A 1 91 ? -1.658 -5.272 -12.719 1.00 94.62 91 GLY A N 1
ATOM 722 C CA . GLY A 1 91 ? -0.730 -6.304 -12.275 1.00 94.62 91 GLY A CA 1
ATOM 723 C C . GLY A 1 91 ? 0.476 -6.412 -13.203 1.00 94.62 91 GLY A C 1
ATOM 724 O O . GLY A 1 91 ? 1.617 -6.332 -12.747 1.00 94.62 91 GLY A O 1
ATOM 725 N N . ALA A 1 92 ? 0.251 -6.487 -14.516 1.00 93.69 92 ALA A N 1
ATOM 726 C CA . ALA A 1 92 ? 1.334 -6.525 -15.493 1.00 93.69 92 ALA A CA 1
ATOM 727 C C . ALA A 1 92 ? 2.175 -5.230 -15.509 1.00 93.69 92 ALA A C 1
ATOM 729 O O . ALA A 1 92 ? 3.365 -5.271 -15.836 1.00 93.69 92 ALA A O 1
ATOM 730 N N . LEU A 1 93 ? 1.597 -4.068 -15.174 1.00 93.75 93 LEU A N 1
ATOM 731 C CA . LEU A 1 93 ? 2.345 -2.812 -15.042 1.00 93.75 93 LEU A CA 1
ATOM 732 C C . LEU A 1 93 ? 3.247 -2.857 -13.809 1.00 93.75 93 LEU A C 1
ATOM 734 O O . LEU A 1 93 ? 4.431 -2.537 -13.902 1.00 93.75 93 LEU A O 1
ATOM 738 N N . LEU A 1 94 ? 2.699 -3.280 -12.671 1.00 93.19 94 LEU A N 1
ATOM 739 C CA . LEU A 1 94 ? 3.417 -3.365 -11.404 1.00 93.19 94 LEU A CA 1
ATOM 740 C C . LEU A 1 94 ? 4.560 -4.383 -11.475 1.00 93.19 94 LEU A C 1
ATOM 742 O O . LEU A 1 94 ? 5.669 -4.066 -11.045 1.00 93.19 94 LEU A O 1
ATOM 746 N N . VAL A 1 95 ? 4.349 -5.537 -12.113 1.00 91.75 95 VAL A N 1
ATOM 747 C CA . VAL A 1 95 ? 5.414 -6.524 -12.366 1.00 91.75 95 VAL A CA 1
ATOM 748 C C . VAL A 1 95 ? 6.538 -5.925 -13.216 1.00 91.75 95 VAL A C 1
ATOM 750 O O . VAL A 1 95 ? 7.703 -6.019 -12.835 1.00 91.75 95 VAL A O 1
ATOM 753 N N . ARG A 1 96 ? 6.217 -5.218 -14.313 1.00 89.25 96 ARG A N 1
ATOM 754 C CA . ARG A 1 96 ? 7.228 -4.491 -15.114 1.00 89.25 96 ARG A CA 1
ATOM 755 C C . ARG A 1 96 ? 7.942 -3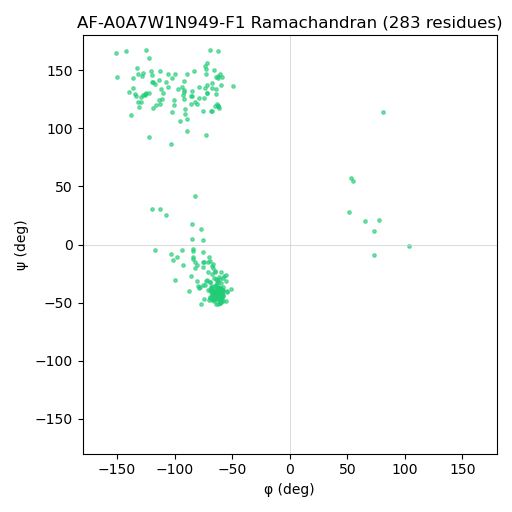.396 -14.318 1.00 89.25 96 ARG A C 1
ATOM 757 O O . ARG A 1 96 ? 9.087 -3.073 -14.614 1.00 89.25 96 ARG A O 1
ATOM 764 N N . ALA A 1 97 ? 7.281 -2.830 -13.313 1.00 88.62 97 ALA A N 1
ATOM 765 C CA . ALA A 1 97 ? 7.859 -1.874 -12.377 1.00 88.62 97 ALA A CA 1
ATOM 766 C C . ALA A 1 97 ? 8.587 -2.547 -11.194 1.00 88.62 97 ALA A C 1
ATOM 768 O O . ALA A 1 97 ? 8.864 -1.877 -10.195 1.00 88.62 97 ALA A O 1
ATOM 769 N N . ASN A 1 98 ? 8.932 -3.836 -11.296 1.00 89.94 98 ASN A N 1
ATOM 770 C CA . ASN A 1 98 ? 9.652 -4.627 -10.292 1.00 89.94 98 ASN A CA 1
ATOM 771 C C . ASN A 1 98 ? 8.891 -4.848 -8.978 1.00 89.94 98 ASN A C 1
ATOM 773 O O . ASN A 1 98 ? 9.510 -5.132 -7.953 1.00 89.94 98 ASN A O 1
ATOM 777 N N . TYR A 1 99 ? 7.567 -4.707 -8.977 1.00 92.12 99 TYR A N 1
ATOM 778 C CA . TYR A 1 99 ? 6.752 -5.152 -7.853 1.00 92.12 99 TYR A CA 1
ATOM 779 C C . TYR A 1 99 ? 6.457 -6.642 -7.959 1.00 92.12 99 TYR A C 1
ATOM 781 O O . TYR A 1 99 ? 6.295 -7.197 -9.045 1.00 92.12 99 TYR A O 1
ATOM 789 N N . ARG A 1 100 ? 6.314 -7.277 -6.802 1.00 91.44 100 ARG A N 1
ATOM 790 C CA . ARG A 1 100 ? 5.860 -8.656 -6.668 1.00 91.44 100 ARG A CA 1
ATOM 791 C C . ARG A 1 100 ? 4.487 -8.661 -6.015 1.00 91.44 100 ARG A C 1
ATOM 793 O O . ARG A 1 100 ? 4.287 -7.975 -5.013 1.00 91.44 100 ARG A O 1
ATOM 800 N N . ARG A 1 101 ? 3.555 -9.439 -6.566 1.00 92.19 101 ARG A N 1
ATOM 801 C CA . ARG A 1 101 ? 2.267 -9.689 -5.915 1.00 92.19 101 ARG A CA 1
ATOM 802 C C . ARG A 1 101 ? 2.501 -10.446 -4.606 1.00 92.19 101 ARG A C 1
ATOM 804 O O . ARG A 1 101 ? 3.298 -11.383 -4.568 1.00 92.19 101 ARG A O 1
ATOM 811 N N . LEU A 1 102 ? 1.845 -10.009 -3.539 1.00 90.88 102 LEU A N 1
ATOM 812 C CA . LEU A 1 102 ? 1.882 -10.702 -2.261 1.00 90.88 102 LEU A CA 1
ATOM 813 C C . LEU A 1 102 ? 0.866 -11.846 -2.295 1.00 90.88 102 LEU A C 1
ATOM 815 O O . LEU A 1 102 ? -0.319 -11.617 -2.541 1.00 90.88 102 LEU A O 1
ATOM 819 N N . GLU A 1 103 ? 1.338 -13.068 -2.071 1.00 88.44 103 GLU A N 1
ATOM 820 C CA . GLU A 1 103 ? 0.477 -14.251 -2.036 1.00 88.44 103 GLU A CA 1
ATOM 821 C C . GLU A 1 103 ? -0.356 -14.284 -0.753 1.00 88.44 103 GLU A C 1
ATOM 823 O O . GLU A 1 103 ? 0.058 -13.759 0.283 1.00 88.44 103 GLU A O 1
ATOM 828 N N . ALA A 1 104 ? -1.518 -14.939 -0.797 1.00 83.12 104 ALA A N 1
ATOM 829 C CA . ALA A 1 104 ? -2.441 -14.987 0.340 1.00 83.12 104 ALA A CA 1
ATOM 830 C C . ALA A 1 104 ? -1.793 -15.579 1.605 1.00 83.12 104 ALA A C 1
ATOM 832 O O . ALA A 1 104 ? -2.002 -15.073 2.704 1.00 83.12 104 ALA A O 1
ATOM 833 N N . GLU A 1 105 ? -0.964 -16.615 1.461 1.00 84.19 105 GLU A N 1
ATOM 834 C CA . GLU A 1 105 ? -0.236 -17.218 2.585 1.00 84.19 105 GLU A CA 1
ATOM 835 C C . GLU A 1 105 ? 0.782 -16.261 3.210 1.00 84.19 105 GLU A C 1
ATOM 837 O O . GLU A 1 105 ? 0.927 -16.212 4.431 1.00 84.19 105 GLU A O 1
ATOM 842 N N . GLU A 1 106 ? 1.492 -15.496 2.378 1.00 84.56 106 GLU A N 1
ATOM 843 C CA . GLU A 1 106 ? 2.471 -14.518 2.846 1.00 84.56 106 GLU A CA 1
ATOM 844 C C . GLU A 1 106 ? 1.779 -13.330 3.510 1.00 84.56 106 GLU A C 1
ATOM 846 O O . GLU A 1 106 ? 2.244 -12.868 4.549 1.00 84.56 106 GLU A O 1
ATOM 851 N N . LEU A 1 107 ? 0.646 -12.884 2.960 1.00 84.38 107 LEU A N 1
ATOM 852 C CA . LEU A 1 107 ? -0.193 -11.869 3.579 1.00 84.38 107 LEU A CA 1
ATOM 853 C C . LEU A 1 107 ? -0.703 -12.338 4.946 1.00 84.38 107 LEU A C 1
ATOM 855 O O . LEU A 1 107 ? -0.533 -11.630 5.929 1.00 84.38 107 LEU A O 1
ATOM 859 N N . ASN A 1 108 ? -1.273 -13.541 5.036 1.00 82.12 108 ASN A N 1
ATOM 860 C CA . ASN A 1 108 ? -1.780 -14.080 6.300 1.00 82.12 108 ASN A CA 1
ATOM 861 C C . ASN A 1 108 ? -0.672 -14.230 7.346 1.00 82.12 108 ASN A C 1
ATOM 863 O O . ASN A 1 108 ? -0.898 -13.959 8.521 1.00 82.12 108 ASN A O 1
ATOM 867 N N . ARG A 1 109 ? 0.535 -14.626 6.924 1.00 82.44 109 ARG A N 1
ATOM 868 C CA . ARG A 1 109 ? 1.702 -14.690 7.809 1.00 82.44 109 ARG A CA 1
ATOM 869 C C . ARG A 1 109 ? 2.111 -13.305 8.297 1.00 82.44 109 ARG A C 1
ATOM 871 O O . ARG A 1 109 ? 2.286 -13.129 9.493 1.00 82.44 109 ARG A O 1
ATOM 878 N N . ALA A 1 110 ? 2.192 -12.335 7.390 1.00 80.69 110 ALA A N 1
ATOM 879 C CA . ALA A 1 110 ? 2.505 -10.949 7.717 1.00 80.69 110 ALA A CA 1
ATOM 880 C C . ALA A 1 110 ? 1.483 -10.331 8.687 1.00 80.69 110 ALA A C 1
ATOM 882 O O . ALA A 1 110 ? 1.873 -9.601 9.584 1.00 80.69 110 ALA A O 1
ATOM 883 N N . LEU A 1 111 ? 0.194 -10.663 8.550 1.00 77.50 111 LEU A N 1
ATOM 884 C CA . LEU A 1 111 ? -0.868 -10.218 9.463 1.00 77.50 111 LEU A CA 1
ATOM 885 C C . LEU A 1 111 ? -0.880 -10.963 10.811 1.00 77.50 111 LEU A C 1
ATOM 887 O O . LEU A 1 111 ? -1.502 -10.496 11.760 1.00 77.50 111 LEU A O 1
ATOM 891 N N . ALA A 1 112 ? -0.248 -12.136 10.895 1.00 75.75 112 ALA A N 1
ATOM 892 C CA . ALA A 1 112 ? -0.139 -12.918 12.127 1.00 75.75 112 ALA A CA 1
ATOM 893 C C . ALA A 1 112 ? 1.141 -12.612 12.925 1.00 75.75 112 ALA A C 1
ATOM 895 O O . ALA A 1 112 ? 1.226 -12.968 14.101 1.00 75.75 112 ALA A O 1
ATOM 896 N N . GLU A 1 113 ? 2.141 -11.996 12.292 1.00 76.88 113 GLU A N 1
ATOM 897 C CA . GLU A 1 113 ? 3.369 -11.548 12.947 1.00 76.88 113 GLU A CA 1
ATOM 898 C C . GLU A 1 113 ? 3.075 -10.432 13.964 1.00 76.88 113 GLU A C 1
ATOM 900 O O . GLU A 1 113 ? 2.116 -9.672 13.837 1.00 76.88 113 GLU A O 1
ATOM 905 N N . GLU A 1 114 ? 3.887 -10.338 15.022 1.00 66.50 114 GLU A N 1
ATOM 906 C CA . GLU A 1 114 ? 3.695 -9.287 16.020 1.00 66.50 114 GLU A CA 1
ATOM 907 C C . GLU A 1 114 ? 3.934 -7.904 15.404 1.00 66.50 114 GLU A C 1
ATOM 909 O O . GLU A 1 114 ? 5.044 -7.578 14.978 1.00 66.50 114 GLU A O 1
ATOM 914 N N . SER A 1 115 ? 2.881 -7.083 15.429 1.00 68.19 115 SER A N 1
ATOM 915 C CA . SER A 1 115 ? 2.894 -5.692 14.976 1.00 68.19 115 SER A CA 1
ATOM 916 C C . SER A 1 115 ? 4.058 -4.896 15.570 1.00 68.19 115 SER A C 1
ATOM 918 O O . SER A 1 115 ? 4.334 -4.936 16.782 1.00 68.19 115 SER A O 1
ATOM 920 N N . VAL A 1 116 ? 4.717 -4.092 14.728 1.00 61.97 116 VAL A N 1
ATOM 921 C CA . VAL A 1 116 ? 5.719 -3.137 15.204 1.00 61.97 116 VAL A CA 1
ATOM 922 C C . VAL A 1 116 ? 5.032 -2.049 16.024 1.00 61.97 116 VAL A C 1
ATOM 924 O O . VAL A 1 116 ? 5.618 -1.497 16.948 1.00 61.97 116 VAL A O 1
ATOM 927 N N . PHE A 1 117 ? 3.755 -1.774 15.808 1.00 64.81 117 PHE A N 1
ATOM 928 C CA . PHE A 1 117 ? 3.027 -0.813 16.618 1.00 64.81 117 PHE A CA 1
ATOM 929 C C . PHE A 1 117 ? 2.378 -1.470 17.850 1.00 64.81 117 PHE A C 1
ATOM 931 O O . PHE A 1 117 ? 1.939 -2.617 17.881 1.00 64.81 117 PHE A O 1
ATOM 938 N N . ASN A 1 118 ? 2.307 -0.718 18.951 1.00 57.97 118 ASN A N 1
ATOM 939 C CA . ASN A 1 118 ? 1.648 -1.188 20.178 1.00 57.97 118 ASN A CA 1
ATOM 940 C C . ASN A 1 118 ? 0.113 -1.119 20.109 1.00 57.97 118 ASN A C 1
ATOM 942 O O . ASN A 1 118 ? -0.557 -1.273 21.130 1.00 57.97 118 ASN A O 1
ATOM 946 N N . VAL A 1 119 ? -0.438 -0.920 18.915 1.00 59.66 119 VAL A N 1
ATOM 947 C CA . VAL A 1 119 ? -1.867 -0.829 18.630 1.00 59.66 119 VAL A CA 1
ATOM 948 C C . VAL A 1 119 ? -2.285 -2.119 17.940 1.00 59.66 119 VAL A C 1
ATOM 950 O O . VAL A 1 119 ? -1.570 -2.593 17.070 1.00 59.66 119 VAL A O 1
ATOM 953 N N . GLN A 1 120 ? -3.411 -2.706 18.346 1.00 57.62 120 GLN A N 1
ATOM 954 C CA . GLN A 1 120 ? -3.969 -3.850 17.631 1.00 57.62 120 GLN A CA 1
ATOM 955 C C . GLN A 1 120 ? -4.936 -3.313 16.582 1.00 57.62 120 GLN A C 1
ATOM 957 O O . GLN A 1 120 ? -5.975 -2.740 16.926 1.00 57.62 120 GLN A O 1
ATOM 962 N N . LEU A 1 121 ? -4.580 -3.466 15.314 1.00 61.25 121 LEU A N 1
ATOM 963 C CA . LEU A 1 121 ? -5.428 -3.058 14.211 1.00 61.25 121 LEU A CA 1
ATOM 964 C C . LEU A 1 121 ? -6.298 -4.254 13.835 1.00 61.25 121 LEU A C 1
ATOM 966 O O . LEU A 1 121 ? -5.814 -5.317 13.477 1.00 61.25 121 LEU A O 1
ATOM 970 N N . HIS A 1 122 ? -7.615 -4.124 13.991 1.00 59.03 122 HIS A N 1
ATOM 971 C CA . HIS A 1 122 ? -8.511 -5.194 13.569 1.00 59.03 122 HIS A CA 1
ATOM 972 C C . HIS A 1 122 ? -9.005 -4.885 12.166 1.00 59.03 122 HIS A C 1
ATOM 974 O O . HIS A 1 122 ? -9.879 -4.041 11.979 1.00 59.03 122 HIS A O 1
ATOM 980 N N . THR A 1 123 ? -8.486 -5.624 11.193 1.00 65.50 123 THR A N 1
ATOM 981 C CA . THR A 1 123 ? -8.983 -5.561 9.818 1.00 65.50 123 THR A CA 1
ATOM 982 C C . THR A 1 123 ? -10.061 -6.613 9.610 1.00 65.50 123 THR A C 1
ATOM 984 O O . THR A 1 123 ? -9.950 -7.735 10.107 1.00 65.50 123 THR A O 1
ATOM 987 N N . GLN A 1 124 ? -11.117 -6.277 8.876 1.00 74.69 124 GLN A N 1
ATOM 988 C CA . GLN A 1 124 ? -12.114 -7.246 8.431 1.00 74.69 124 GLN A CA 1
ATOM 989 C C . GLN A 1 124 ? -11.878 -7.568 6.963 1.00 74.69 124 GLN A C 1
ATOM 991 O O . GLN A 1 124 ? -12.456 -6.943 6.078 1.00 74.69 124 GLN A O 1
ATOM 996 N N . LEU A 1 125 ? -11.004 -8.545 6.706 1.00 80.62 125 LEU A N 1
ATOM 997 C CA . LEU A 1 125 ? -10.670 -8.970 5.341 1.00 80.62 125 LEU A CA 1
ATOM 998 C C . LEU A 1 125 ? -11.911 -9.430 4.559 1.00 80.62 125 LEU A C 1
ATOM 1000 O O . LEU A 1 125 ? -11.980 -9.249 3.350 1.00 80.62 125 LEU A O 1
ATOM 1004 N N . ASP A 1 126 ? -12.917 -9.956 5.263 1.00 85.88 126 ASP A N 1
ATOM 1005 C CA . ASP A 1 126 ? -14.196 -10.380 4.688 1.00 85.88 126 ASP A CA 1
ATOM 1006 C C . ASP A 1 126 ? -15.046 -9.222 4.130 1.00 85.88 126 ASP A C 1
ATOM 1008 O O . ASP A 1 126 ? -15.958 -9.466 3.347 1.00 85.88 126 ASP A O 1
ATOM 1012 N N . ASP A 1 127 ? -14.768 -7.966 4.480 1.00 88.88 127 ASP A N 1
ATOM 1013 C CA . ASP A 1 127 ? -15.483 -6.823 3.896 1.00 88.88 127 ASP A CA 1
ATOM 1014 C C . ASP A 1 127 ? -15.020 -6.522 2.456 1.00 88.88 127 ASP A C 1
ATOM 1016 O O . ASP A 1 127 ? -15.705 -5.807 1.715 1.00 88.88 127 ASP A O 1
ATOM 1020 N N . PHE A 1 128 ? -13.874 -7.077 2.043 1.00 90.12 128 PHE A N 1
ATOM 1021 C CA . PHE A 1 128 ? -13.339 -6.930 0.696 1.00 90.12 128 PHE A CA 1
ATOM 1022 C C . PHE A 1 128 ? -13.816 -8.064 -0.209 1.00 90.12 128 PHE A C 1
ATOM 1024 O O . PHE A 1 128 ? -13.741 -9.245 0.126 1.00 90.12 128 PHE A O 1
ATOM 1031 N N . ALA A 1 129 ? -14.304 -7.695 -1.387 1.00 91.00 129 ALA A N 1
ATOM 1032 C CA . ALA A 1 129 ? -14.544 -8.630 -2.474 1.00 91.00 129 ALA A CA 1
ATOM 1033 C C . ALA A 1 129 ? -13.234 -8.962 -3.205 1.00 91.00 129 ALA A C 1
ATOM 1035 O O . ALA A 1 129 ? -13.027 -10.100 -3.614 1.00 91.00 129 ALA A O 1
ATOM 1036 N N . GLU A 1 130 ? -12.339 -7.978 -3.328 1.00 90.19 130 GLU A N 1
ATOM 1037 C CA . GLU A 1 130 ? -10.994 -8.142 -3.877 1.00 90.19 130 GLU A CA 1
ATOM 1038 C C . GLU A 1 130 ? -9.991 -7.389 -3.005 1.00 90.19 130 GLU A C 1
ATOM 1040 O O . GLU A 1 130 ? -10.212 -6.234 -2.637 1.00 90.19 130 GLU A O 1
ATOM 1045 N N . LEU A 1 131 ? -8.876 -8.047 -2.696 1.00 90.69 131 LEU A N 1
ATOM 1046 C CA . LEU A 1 131 ? -7.750 -7.480 -1.968 1.00 90.69 131 LEU A CA 1
ATOM 1047 C C . LEU A 1 131 ? -6.465 -7.962 -2.637 1.00 90.69 131 LEU A C 1
ATOM 1049 O O . LEU A 1 131 ? -6.145 -9.150 -2.606 1.00 90.69 131 LEU A O 1
ATOM 1053 N N . VAL A 1 132 ? -5.741 -7.042 -3.268 1.00 92.25 132 VAL A N 1
ATOM 1054 C CA . VAL A 1 132 ? -4.500 -7.351 -3.977 1.00 92.25 132 VAL A CA 1
ATOM 1055 C C . VAL A 1 132 ? -3.413 -6.391 -3.521 1.00 92.25 132 VAL A C 1
ATOM 1057 O O . VAL A 1 132 ? -3.562 -5.175 -3.632 1.00 92.25 132 VAL A O 1
ATOM 1060 N N . LEU A 1 133 ? -2.311 -6.946 -3.017 1.00 93.38 133 LEU A N 1
ATOM 1061 C CA . LEU A 1 133 ? -1.135 -6.185 -2.615 1.00 93.38 133 LEU A CA 1
ATOM 1062 C C . LEU A 1 133 ? 0.036 -6.514 -3.535 1.00 93.38 133 LEU A C 1
ATOM 1064 O O . LEU A 1 133 ? 0.257 -7.668 -3.908 1.00 93.38 133 LEU A O 1
ATOM 1068 N N . PHE A 1 134 ? 0.810 -5.489 -3.856 1.00 93.88 134 PHE A N 1
ATOM 1069 C CA . PHE A 1 134 ? 2.060 -5.587 -4.586 1.00 93.88 134 PHE A CA 1
ATOM 1070 C C . PHE A 1 134 ? 3.146 -4.860 -3.802 1.00 93.88 134 PHE A C 1
ATOM 1072 O O . PHE A 1 134 ? 2.986 -3.689 -3.464 1.00 93.88 134 PHE A O 1
ATOM 1079 N N . CYS A 1 135 ? 4.272 -5.520 -3.556 1.00 92.69 135 CYS A N 1
ATOM 1080 C CA . CYS A 1 135 ? 5.365 -4.976 -2.753 1.00 92.69 135 CYS A CA 1
ATOM 1081 C C . CYS A 1 135 ? 6.667 -4.904 -3.560 1.00 92.69 135 CYS A C 1
ATOM 1083 O O . CYS A 1 135 ? 6.910 -5.730 -4.444 1.00 92.69 135 CYS A O 1
ATOM 1085 N N . ARG A 1 136 ? 7.520 -3.924 -3.244 1.00 90.81 136 ARG A N 1
ATOM 1086 C CA . ARG A 1 136 ? 8.876 -3.777 -3.797 1.00 90.81 136 ARG A CA 1
ATOM 1087 C C . ARG A 1 136 ? 9.804 -3.111 -2.785 1.00 90.81 136 ARG A C 1
ATOM 1089 O O . ARG A 1 136 ? 9.388 -2.155 -2.128 1.00 90.81 136 ARG A O 1
ATOM 1096 N N . GLY A 1 137 ? 11.068 -3.530 -2.750 1.00 88.50 137 GLY A N 1
ATOM 1097 C CA . GLY A 1 137 ? 12.063 -2.999 -1.822 1.00 88.50 137 GLY A CA 1
ATOM 1098 C C . GLY A 1 137 ? 11.901 -3.674 -0.470 1.00 88.50 137 GLY A C 1
ATOM 1099 O O . GLY A 1 137 ? 10.881 -3.435 0.169 1.00 88.50 137 GLY A O 1
ATOM 1100 N N . ILE A 1 138 ? 12.869 -4.468 -0.018 1.00 87.69 138 ILE A N 1
ATOM 1101 C CA . ILE A 1 138 ? 12.918 -4.961 1.363 1.00 87.69 138 ILE A CA 1
ATOM 1102 C C . ILE A 1 138 ? 14.129 -4.340 2.047 1.00 87.69 138 ILE A C 1
ATOM 1104 O O . ILE A 1 138 ? 15.260 -4.430 1.578 1.00 87.69 138 ILE A O 1
ATOM 1108 N N . THR A 1 139 ? 13.903 -3.666 3.168 1.00 88.75 139 THR A N 1
ATOM 1109 C CA . THR A 1 139 ? 14.982 -3.072 3.961 1.00 88.75 139 THR A CA 1
ATOM 1110 C C . THR A 1 139 ? 14.765 -3.390 5.422 1.00 88.75 139 THR A C 1
ATOM 1112 O O . THR A 1 139 ? 13.685 -3.158 5.949 1.00 88.75 139 THR A O 1
ATOM 1115 N N . ALA A 1 140 ? 15.801 -3.903 6.074 1.00 90.56 140 ALA A N 1
ATOM 1116 C CA . ALA A 1 140 ? 15.780 -4.131 7.507 1.00 90.56 140 ALA A CA 1
ATOM 1117 C C . ALA A 1 140 ? 16.337 -2.899 8.229 1.00 90.56 140 ALA A C 1
ATOM 1119 O O . ALA A 1 140 ? 17.454 -2.467 7.932 1.00 90.56 140 ALA A O 1
ATOM 1120 N N . LEU A 1 141 ? 15.568 -2.353 9.166 1.00 89.69 141 LEU A N 1
ATOM 1121 C CA . LEU A 1 141 ? 15.948 -1.224 10.013 1.00 89.69 141 LEU A CA 1
ATOM 1122 C C . LEU A 1 141 ? 15.920 -1.653 11.482 1.00 89.69 141 LEU A C 1
ATOM 1124 O O . LEU A 1 141 ? 15.087 -2.468 11.877 1.00 89.69 141 LEU A O 1
ATOM 1128 N N . ASP A 1 142 ? 16.828 -1.111 12.290 1.00 90.94 142 ASP A N 1
ATOM 1129 C CA . ASP A 1 142 ? 16.834 -1.345 13.734 1.00 90.94 142 ASP A CA 1
ATOM 1130 C C . ASP A 1 142 ? 15.963 -0.283 14.417 1.00 90.94 142 ASP A C 1
ATOM 1132 O O . ASP A 1 142 ? 16.334 0.887 14.506 1.00 90.94 142 ASP A O 1
ATOM 1136 N N . GLU A 1 143 ? 14.793 -0.695 14.901 1.00 88.50 143 GLU A N 1
ATOM 1137 C CA . GLU A 1 143 ? 13.822 0.183 15.552 1.00 88.50 143 GLU A CA 1
ATOM 1138 C C . GLU A 1 143 ? 14.027 0.192 17.076 1.00 88.50 143 GLU A C 1
ATOM 1140 O O . GLU A 1 143 ? 14.075 -0.877 17.705 1.00 88.50 143 GLU A O 1
ATOM 1145 N N . PRO A 1 144 ? 14.132 1.372 17.718 1.00 87.56 144 PRO A N 1
ATOM 1146 C CA . PRO A 1 144 ? 14.225 1.462 19.165 1.00 87.56 144 PRO A CA 1
ATOM 1147 C C . PRO A 1 144 ? 12.878 1.129 19.811 1.00 87.56 144 PRO A C 1
ATOM 1149 O O . PRO A 1 144 ? 11.828 1.690 19.497 1.00 87.56 144 PRO A O 1
ATOM 1152 N N . ARG A 1 145 ? 12.916 0.235 20.792 1.00 84.31 145 ARG A N 1
ATOM 1153 C CA . ARG A 1 145 ? 11.775 -0.175 21.602 1.00 84.31 145 ARG A CA 1
ATOM 1154 C C . ARG A 1 145 ? 11.946 0.273 23.034 1.00 84.31 145 ARG A C 1
ATOM 1156 O O . ARG A 1 145 ? 13.057 0.332 23.561 1.00 84.31 145 ARG A O 1
ATOM 1163 N N . GLN A 1 146 ? 10.814 0.542 23.672 1.00 83.50 146 GLN A N 1
ATOM 1164 C CA . GLN A 1 146 ? 10.759 0.812 25.097 1.00 83.50 146 GLN A CA 1
ATOM 1165 C C . GLN A 1 146 ? 9.593 0.083 25.756 1.00 83.50 146 GLN A C 1
ATOM 1167 O O . GLN A 1 146 ? 8.502 -0.020 25.197 1.00 83.50 146 GLN A O 1
ATOM 1172 N N . ALA A 1 147 ? 9.828 -0.382 26.975 1.00 81.31 147 ALA A N 1
ATOM 1173 C CA . ALA A 1 147 ? 8.808 -0.877 27.884 1.00 81.31 147 ALA A CA 1
ATOM 1174 C C . ALA A 1 147 ? 8.892 -0.110 29.206 1.00 81.31 147 ALA A C 1
ATOM 1176 O O . ALA A 1 147 ? 9.871 0.596 29.465 1.00 81.31 147 ALA A O 1
ATOM 1177 N N . TRP A 1 148 ? 7.863 -0.268 30.042 1.00 78.31 148 TRP A N 1
ATOM 1178 C CA . TRP A 1 148 ? 7.825 0.294 31.396 1.00 78.31 148 TRP A CA 1
ATOM 1179 C C . TRP A 1 148 ? 8.067 1.812 31.417 1.00 78.31 148 TRP A C 1
ATOM 1181 O O . TRP A 1 148 ? 8.997 2.279 32.065 1.00 78.31 148 TRP A O 1
ATOM 1191 N N . PHE A 1 149 ? 7.283 2.577 30.645 1.00 77.75 149 PHE A N 1
ATOM 1192 C CA . PHE A 1 149 ? 7.402 4.045 30.544 1.00 77.75 149 PHE A CA 1
ATOM 1193 C C . PHE A 1 149 ? 8.829 4.555 30.234 1.00 77.75 149 PHE A C 1
ATOM 1195 O O . PHE A 1 149 ? 9.187 5.669 30.601 1.00 77.75 149 PHE A O 1
ATOM 1202 N N . GLY A 1 150 ? 9.651 3.744 29.554 1.00 81.88 150 GLY A N 1
ATOM 1203 C CA . GLY A 1 150 ? 11.010 4.111 29.143 1.00 81.88 150 GLY A CA 1
ATOM 1204 C C . GLY A 1 150 ? 12.141 3.506 29.977 1.00 81.88 150 GLY A C 1
ATOM 1205 O O . GLY A 1 150 ? 13.304 3.726 29.637 1.00 81.88 150 GLY A O 1
ATOM 1206 N N . LEU A 1 151 ? 11.837 2.725 31.022 1.00 88.06 151 LEU A N 1
ATOM 1207 C CA . LEU A 1 151 ? 12.843 2.117 31.908 1.00 88.06 151 LEU A CA 1
ATOM 1208 C C . LEU A 1 151 ? 13.629 0.976 31.252 1.00 88.06 151 LEU A C 1
ATOM 1210 O O . LEU A 1 151 ? 14.794 0.762 31.577 1.00 88.06 151 LEU A O 1
ATOM 1214 N N . LYS A 1 152 ? 13.016 0.244 30.317 1.00 88.25 152 LYS A N 1
ATOM 1215 C CA . LYS A 1 152 ? 13.696 -0.800 29.541 1.00 88.25 152 LYS A CA 1
ATOM 1216 C C . LYS A 1 152 ? 13.710 -0.397 28.077 1.00 88.25 152 LYS A C 1
ATOM 1218 O O . LYS A 1 152 ? 12.639 -0.256 27.494 1.00 88.25 152 LYS A O 1
ATOM 1223 N N . LYS A 1 153 ? 14.901 -0.260 27.492 1.00 91.56 153 LYS A N 1
ATOM 1224 C CA . LYS A 1 153 ? 15.104 0.047 26.070 1.00 91.56 153 LYS A CA 1
ATOM 1225 C C . LYS A 1 153 ? 15.882 -1.076 25.393 1.00 91.56 153 LYS A C 1
ATOM 1227 O O . LYS A 1 153 ? 16.805 -1.620 25.990 1.00 91.56 153 LYS A O 1
ATOM 1232 N N . TRP A 1 154 ? 15.500 -1.431 24.176 1.00 90.19 154 TRP A N 1
ATOM 1233 C CA . TRP A 1 154 ? 16.225 -2.388 23.334 1.00 90.19 154 TRP A CA 1
ATOM 1234 C C . TRP A 1 154 ? 15.986 -2.052 21.863 1.00 90.19 154 TRP A C 1
ATOM 1236 O O . TRP A 1 154 ? 15.076 -1.289 21.553 1.00 90.19 154 TRP A O 1
ATOM 1246 N N . THR A 1 155 ? 16.790 -2.594 20.958 1.00 90.31 155 THR A N 1
ATOM 1247 C CA . THR A 1 155 ? 16.567 -2.475 19.513 1.00 90.31 155 THR A CA 1
ATOM 1248 C C . THR A 1 155 ? 15.965 -3.764 18.976 1.00 90.31 155 THR A C 1
ATOM 1250 O O . THR A 1 155 ? 16.287 -4.861 19.437 1.00 90.31 155 THR A O 1
ATOM 1253 N N . GLN A 1 156 ? 15.054 -3.634 18.018 1.00 88.06 156 GLN A N 1
ATOM 1254 C CA . GLN A 1 156 ? 14.467 -4.759 17.304 1.00 88.06 156 GLN A CA 1
ATOM 1255 C C . GLN A 1 156 ? 14.666 -4.532 15.812 1.00 88.06 156 GLN A C 1
ATOM 1257 O O . GLN A 1 156 ? 14.312 -3.476 15.294 1.00 88.06 156 GLN A O 1
ATOM 1262 N N . ARG A 1 157 ? 15.216 -5.530 15.124 1.00 89.75 157 ARG A N 1
ATOM 1263 C CA . ARG A 1 157 ? 15.336 -5.493 13.670 1.00 89.75 157 ARG A CA 1
ATOM 1264 C C . ARG A 1 157 ? 13.966 -5.735 13.046 1.00 89.75 157 ARG A C 1
ATOM 1266 O O . ARG A 1 157 ? 13.314 -6.727 13.366 1.00 89.75 157 ARG A O 1
ATOM 1273 N N . VAL A 1 158 ? 13.546 -4.822 12.184 1.00 90.12 158 VAL A N 1
ATOM 1274 C CA . VAL A 1 158 ? 12.238 -4.817 11.530 1.00 90.12 158 VAL A CA 1
ATOM 1275 C C . VAL A 1 158 ? 12.438 -4.754 10.025 1.00 90.12 158 VAL A C 1
ATOM 1277 O O . VAL A 1 158 ? 13.156 -3.889 9.525 1.00 90.12 158 VAL A O 1
ATOM 1280 N N . ASP A 1 159 ? 11.769 -5.649 9.304 1.00 90.88 159 ASP A N 1
ATOM 1281 C CA . ASP A 1 159 ? 11.742 -5.629 7.845 1.00 90.88 159 ASP A CA 1
ATOM 1282 C C . ASP A 1 159 ? 10.651 -4.682 7.339 1.00 90.88 159 ASP A C 1
ATOM 1284 O O . ASP A 1 159 ? 9.491 -4.762 7.748 1.00 90.88 159 ASP A O 1
ATOM 1288 N N . TYR A 1 160 ? 11.015 -3.821 6.396 1.00 91.50 160 TYR A N 1
ATOM 1289 C CA . TYR A 1 160 ? 10.137 -2.852 5.755 1.00 91.50 160 TYR A CA 1
ATOM 1290 C C . TYR A 1 160 ? 10.014 -3.119 4.262 1.00 91.50 160 TYR A C 1
ATOM 1292 O O . TYR A 1 160 ? 11.014 -3.314 3.569 1.00 91.50 160 TYR A O 1
ATOM 1300 N N . PHE A 1 161 ? 8.791 -3.005 3.749 1.00 91.38 161 PHE A N 1
ATOM 1301 C CA . PHE A 1 161 ? 8.544 -2.789 2.334 1.00 91.38 161 PHE A CA 1
ATOM 1302 C C . PHE A 1 161 ? 8.742 -1.308 1.989 1.00 91.38 161 PHE A C 1
ATOM 1304 O O . PHE A 1 161 ? 8.045 -0.434 2.511 1.00 91.38 161 PHE A O 1
ATOM 1311 N N . GLN A 1 162 ? 9.657 -0.999 1.069 1.00 91.62 162 GLN A N 1
ATOM 1312 C CA . GLN A 1 162 ? 9.902 0.389 0.648 1.00 91.62 162 GLN A CA 1
ATOM 1313 C C . GLN A 1 162 ? 8.727 0.975 -0.144 1.00 91.62 162 GLN A C 1
ATOM 1315 O O . GLN A 1 162 ? 8.486 2.188 -0.108 1.00 91.62 162 GLN A O 1
ATOM 1320 N N . ARG A 1 163 ? 8.016 0.130 -0.900 1.00 93.50 163 ARG A N 1
ATOM 1321 C CA . ARG A 1 163 ? 6.825 0.480 -1.680 1.00 93.50 163 ARG A CA 1
ATOM 1322 C C . ARG A 1 163 ? 5.785 -0.629 -1.579 1.00 93.50 163 ARG A C 1
ATOM 1324 O O . ARG A 1 163 ? 6.103 -1.789 -1.838 1.00 93.50 163 ARG A O 1
ATOM 1331 N N . VAL A 1 164 ? 4.541 -0.255 -1.287 1.00 94.81 164 VAL A N 1
ATOM 1332 C CA . VAL A 1 164 ? 3.387 -1.165 -1.308 1.00 94.81 164 VAL A CA 1
ATOM 1333 C C . VAL A 1 164 ? 2.259 -0.519 -2.099 1.00 94.81 164 VAL A C 1
ATOM 1335 O O . VAL A 1 164 ? 1.780 0.547 -1.723 1.00 94.81 164 VAL A O 1
ATOM 1338 N N . ALA A 1 165 ? 1.845 -1.140 -3.198 1.00 95.38 165 ALA A N 1
ATOM 1339 C CA . ALA A 1 165 ? 0.632 -0.778 -3.917 1.00 95.38 165 ALA A CA 1
ATOM 1340 C C . ALA A 1 165 ? -0.499 -1.711 -3.481 1.00 95.38 165 ALA A C 1
ATOM 1342 O O . ALA A 1 165 ? -0.313 -2.927 -3.416 1.00 95.38 165 ALA A O 1
ATOM 1343 N N . ILE A 1 166 ? -1.663 -1.144 -3.190 1.00 93.81 166 ILE A N 1
ATOM 1344 C CA . ILE A 1 166 ? -2.847 -1.888 -2.780 1.00 93.81 166 ILE A CA 1
ATOM 1345 C C . ILE A 1 166 ? -4.016 -1.539 -3.690 1.00 93.81 166 ILE A C 1
ATOM 1347 O O . ILE A 1 166 ? -4.326 -0.367 -3.897 1.00 93.81 166 ILE A O 1
ATOM 1351 N N . TYR A 1 167 ? -4.669 -2.576 -4.200 1.00 93.25 167 TYR A N 1
ATOM 1352 C CA . TYR A 1 167 ? -5.983 -2.491 -4.811 1.00 93.25 167 TYR A CA 1
ATOM 1353 C C . TYR A 1 167 ? -6.981 -3.211 -3.907 1.00 93.25 167 TYR A C 1
ATOM 1355 O O . TYR A 1 167 ? -6.789 -4.380 -3.564 1.00 93.25 167 TYR A O 1
ATOM 1363 N N . THR A 1 168 ? -8.046 -2.513 -3.526 1.00 92.31 168 THR A N 1
ATOM 1364 C CA . THR A 1 168 ? -9.154 -3.090 -2.758 1.00 92.31 168 THR A CA 1
ATOM 1365 C C . THR A 1 168 ? -10.475 -2.809 -3.445 1.00 92.31 168 THR A C 1
ATOM 1367 O O . THR A 1 168 ? -10.644 -1.746 -4.037 1.00 92.31 168 THR A O 1
ATOM 1370 N N . ARG A 1 169 ? -11.422 -3.735 -3.321 1.00 91.56 169 ARG A N 1
ATOM 1371 C CA . ARG A 1 169 ? -12.829 -3.516 -3.650 1.00 91.56 169 ARG A CA 1
ATOM 1372 C C . ARG A 1 169 ? -13.681 -3.957 -2.479 1.00 91.56 169 ARG A C 1
ATOM 1374 O O . ARG A 1 169 ? -13.560 -5.098 -2.034 1.00 91.56 169 ARG A O 1
ATOM 1381 N N . PHE A 1 170 ? -14.552 -3.080 -2.001 1.00 90.56 170 PHE A N 1
ATOM 1382 C CA . PHE A 1 170 ? -15.529 -3.452 -0.983 1.00 90.56 170 PHE A CA 1
ATOM 1383 C C . PHE A 1 170 ? -16.632 -4.328 -1.573 1.00 90.56 170 PHE A C 1
ATOM 1385 O O . PHE A 1 170 ? -16.973 -4.211 -2.749 1.00 90.56 170 PHE A O 1
ATOM 1392 N N . LYS A 1 171 ? -17.212 -5.203 -0.750 1.00 91.56 171 LYS A N 1
ATOM 1393 C CA . LYS A 1 171 ? -18.427 -5.939 -1.122 1.00 91.56 171 LYS A CA 1
ATOM 1394 C C . LYS A 1 171 ? -19.608 -4.989 -1.362 1.00 91.56 171 LYS A C 1
ATOM 1396 O O . LYS A 1 171 ? -19.565 -3.809 -1.012 1.00 91.56 171 LYS A O 1
ATOM 1401 N N . GLU A 1 172 ? -20.663 -5.512 -1.972 1.00 90.88 172 GLU A N 1
ATOM 1402 C CA . GLU A 1 172 ? -21.883 -4.749 -2.236 1.00 90.88 172 GLU A CA 1
ATOM 1403 C C . GLU A 1 172 ? -22.656 -4.426 -0.950 1.00 90.88 172 GLU A C 1
ATOM 1405 O O . GLU A 1 172 ? -22.386 -4.955 0.137 1.00 90.88 172 GLU A O 1
ATOM 1410 N N . ARG A 1 173 ? -23.635 -3.525 -1.062 1.00 88.00 173 ARG A N 1
ATOM 1411 C CA . ARG A 1 173 ? -24.377 -2.987 0.085 1.00 88.00 173 ARG A CA 1
ATOM 1412 C C . ARG A 1 173 ? -25.096 -4.077 0.884 1.00 88.00 173 ARG A C 1
ATOM 1414 O O . ARG A 1 173 ? -25.187 -3.967 2.108 1.00 88.00 173 ARG A O 1
ATOM 1421 N N . GLU A 1 174 ? -25.556 -5.135 0.224 1.00 89.00 174 GLU A N 1
ATOM 1422 C CA . GLU A 1 174 ? -26.269 -6.273 0.814 1.00 89.00 174 GLU A CA 1
ATOM 1423 C C . GLU A 1 174 ? -25.429 -6.967 1.892 1.00 89.00 174 GLU A C 1
ATOM 1425 O O . GLU A 1 174 ? -25.946 -7.316 2.956 1.00 89.00 174 GLU A O 1
ATOM 1430 N N . HIS A 1 175 ? -24.117 -7.096 1.664 1.00 88.31 175 HIS A N 1
ATOM 1431 C CA . HIS A 1 175 ? -23.193 -7.707 2.618 1.00 88.31 175 HIS A CA 1
ATOM 1432 C C . HIS A 1 175 ? -23.152 -6.935 3.945 1.00 88.31 175 HIS A C 1
ATOM 1434 O O . HIS A 1 175 ? -23.226 -7.516 5.030 1.00 88.31 175 HIS A O 1
ATOM 1440 N N . PHE A 1 176 ? -23.074 -5.605 3.869 1.00 88.19 176 PHE A N 1
ATOM 1441 C CA . PHE A 1 176 ? -22.981 -4.746 5.048 1.00 88.19 176 PHE A CA 1
ATOM 1442 C C . PHE A 1 176 ? -24.315 -4.599 5.782 1.00 88.19 176 PHE A C 1
ATOM 1444 O O . PHE A 1 176 ? -24.333 -4.556 7.016 1.00 88.19 176 PHE A O 1
ATOM 1451 N N . VAL A 1 177 ? -25.432 -4.586 5.045 1.00 86.62 177 VAL A N 1
ATOM 1452 C CA . VAL A 1 177 ? -26.780 -4.624 5.631 1.00 86.62 177 VAL A CA 1
ATOM 1453 C C . VAL A 1 177 ? -26.986 -5.921 6.417 1.00 86.62 177 VAL A C 1
ATOM 1455 O O . VAL A 1 177 ? -27.460 -5.858 7.551 1.00 86.62 177 VAL A O 1
ATOM 1458 N N . GLY A 1 178 ? -26.550 -7.068 5.879 1.00 85.31 178 GLY A N 1
ATOM 1459 C CA . GLY A 1 178 ? -26.599 -8.360 6.576 1.00 85.31 178 GLY A CA 1
ATOM 1460 C C . GLY A 1 178 ? -25.795 -8.391 7.883 1.00 85.31 178 GLY A C 1
ATOM 1461 O O . GLY A 1 178 ? -26.194 -9.054 8.836 1.00 85.31 178 GLY A O 1
ATOM 1462 N N . LYS A 1 179 ? -24.712 -7.608 7.976 1.00 84.50 179 LYS A N 1
ATOM 1463 C CA . LYS A 1 179 ? -23.912 -7.415 9.203 1.00 84.50 179 LYS A CA 1
ATOM 1464 C C . LYS A 1 179 ? -24.462 -6.333 10.150 1.00 84.50 179 LYS A C 1
ATOM 1466 O O . LYS A 1 179 ? -23.811 -5.996 11.137 1.00 84.50 179 LYS A O 1
ATOM 1471 N N . GLY A 1 180 ? -25.622 -5.739 9.855 1.00 84.19 180 GLY A N 1
ATOM 1472 C CA . GLY A 1 180 ? -26.228 -4.678 10.670 1.00 84.19 180 GLY A CA 1
ATOM 1473 C C . GLY A 1 180 ? -25.530 -3.312 10.577 1.00 84.19 180 GLY A C 1
ATOM 1474 O O . GLY A 1 180 ? -25.836 -2.408 11.357 1.00 84.19 180 GLY A O 1
ATOM 1475 N N . ARG A 1 181 ? -24.611 -3.115 9.621 1.00 81.12 181 ARG A N 1
ATOM 1476 C CA . ARG A 1 181 ? -23.866 -1.860 9.435 1.00 81.12 181 ARG A CA 1
ATOM 1477 C C . ARG A 1 181 ? -24.613 -0.917 8.497 1.00 81.12 181 ARG A C 1
ATOM 1479 O O . ARG A 1 181 ? -24.525 -1.032 7.280 1.00 81.12 181 ARG A O 1
ATOM 1486 N N . LYS A 1 182 ? -25.354 0.039 9.067 1.00 73.88 182 LYS A N 1
ATOM 1487 C CA . LYS A 1 182 ? -26.184 0.985 8.291 1.00 73.88 182 LYS A CA 1
ATOM 1488 C C . LYS A 1 182 ? -25.440 2.226 7.788 1.00 73.88 182 LYS A C 1
ATOM 1490 O O . LYS A 1 182 ? -25.851 2.802 6.786 1.00 73.88 182 LYS A O 1
ATOM 1495 N N . ARG A 1 183 ? -24.377 2.655 8.477 1.00 80.06 183 ARG A N 1
ATOM 1496 C CA . ARG A 1 183 ? -23.520 3.780 8.071 1.00 80.06 183 ARG A CA 1
ATOM 1497 C C . ARG A 1 183 ? -22.106 3.261 7.863 1.00 80.06 183 ARG A C 1
ATOM 1499 O O . ARG A 1 183 ? -21.507 2.751 8.805 1.00 80.06 183 ARG A O 1
ATOM 1506 N N . LEU A 1 184 ? -21.613 3.372 6.635 1.00 82.00 184 LEU A N 1
ATOM 1507 C CA . LEU A 1 184 ? -20.256 2.991 6.261 1.00 82.00 184 LEU A CA 1
ATOM 1508 C C . LEU A 1 184 ? -19.442 4.270 6.023 1.00 82.00 184 LEU A C 1
ATOM 1510 O O . LEU A 1 184 ? -19.982 5.210 5.438 1.00 82.00 184 LEU A O 1
ATOM 1514 N N . PRO A 1 185 ? -18.169 4.325 6.447 1.00 81.38 185 PRO A N 1
ATOM 1515 C CA . PRO A 1 185 ? -17.277 5.444 6.141 1.00 81.38 185 PRO A CA 1
ATOM 1516 C C . PRO A 1 185 ? -16.761 5.418 4.687 1.00 81.38 185 PRO A C 1
ATOM 1518 O O . PRO A 1 185 ? -15.930 6.238 4.318 1.00 81.38 185 PRO A O 1
ATOM 1521 N N . PHE A 1 186 ? -17.231 4.468 3.875 1.00 83.56 186 PHE A N 1
ATOM 1522 C CA . PHE A 1 186 ? -16.861 4.247 2.479 1.00 83.56 186 PHE A CA 1
ATOM 1523 C C . PHE A 1 186 ? -18.091 3.827 1.660 1.00 83.56 186 PHE A C 1
ATOM 1525 O O . PHE A 1 186 ? -19.125 3.438 2.212 1.00 83.56 186 PHE A O 1
ATOM 1532 N N . THR A 1 187 ? -17.963 3.861 0.336 1.00 84.88 187 THR A N 1
ATOM 1533 C CA . THR A 1 187 ? -19.012 3.438 -0.599 1.00 84.88 187 THR A CA 1
ATOM 1534 C C . THR A 1 187 ? -18.949 1.922 -0.820 1.00 84.88 187 THR A C 1
ATOM 1536 O O . THR A 1 187 ? -17.895 1.368 -1.117 1.00 84.88 187 THR A O 1
ATOM 1539 N N . ALA A 1 188 ? -20.069 1.214 -0.658 1.00 87.12 188 ALA A N 1
ATOM 1540 C CA . ALA A 1 188 ? -20.119 -0.221 -0.959 1.00 87.12 188 ALA A CA 1
ATOM 1541 C C . ALA A 1 188 ? -19.885 -0.463 -2.463 1.00 87.12 188 ALA A C 1
ATOM 1543 O O . ALA A 1 188 ? -20.293 0.356 -3.285 1.00 87.12 188 ALA A O 1
ATOM 1544 N N . GLY A 1 189 ? -19.194 -1.548 -2.815 1.00 86.00 189 GLY A N 1
ATOM 1545 C CA . GLY A 1 189 ? -18.827 -1.862 -4.201 1.00 86.00 189 GLY A CA 1
ATOM 1546 C C . GLY A 1 189 ? -17.706 -0.997 -4.799 1.00 86.00 189 GLY A C 1
ATOM 1547 O O . GLY A 1 189 ? -17.205 -1.324 -5.876 1.00 86.00 189 GLY A O 1
ATOM 1548 N N . SER A 1 190 ? -17.263 0.080 -4.129 1.00 86.50 190 SER A N 1
ATOM 1549 C CA . SER A 1 190 ? -16.214 0.951 -4.672 1.00 86.50 190 SER A CA 1
ATOM 1550 C C . SER A 1 190 ? -14.841 0.290 -4.638 1.00 86.50 190 SER A C 1
ATOM 1552 O O . SER A 1 190 ? -14.507 -0.428 -3.686 1.00 86.50 190 SER A O 1
ATOM 1554 N N . SER A 1 191 ? -14.022 0.613 -5.636 1.00 89.62 191 SER A N 1
ATOM 1555 C CA . SER A 1 191 ? -12.621 0.211 -5.693 1.00 89.62 191 SER A CA 1
ATOM 1556 C C . SER A 1 191 ? -11.712 1.348 -5.237 1.00 89.62 191 SER A C 1
ATOM 1558 O O . SER A 1 191 ? -12.002 2.518 -5.454 1.00 89.62 191 SER A O 1
ATOM 1560 N N . ILE A 1 192 ? -10.596 0.998 -4.604 1.00 89.31 192 ILE A N 1
ATOM 1561 C CA . ILE A 1 192 ? -9.587 1.943 -4.131 1.00 89.31 192 ILE A CA 1
ATOM 1562 C C . ILE A 1 192 ? -8.217 1.419 -4.541 1.00 89.31 192 ILE A C 1
ATOM 1564 O O . ILE A 1 192 ? -7.857 0.287 -4.208 1.00 89.31 192 ILE A O 1
ATOM 1568 N N . LEU A 1 193 ? -7.439 2.272 -5.207 1.00 91.00 193 LEU A N 1
ATOM 1569 C CA . LEU A 1 193 ? -6.032 2.045 -5.519 1.00 91.00 193 LEU A CA 1
ATOM 1570 C C . LEU A 1 193 ? -5.168 3.043 -4.738 1.00 91.00 193 LEU A C 1
ATOM 1572 O O . LEU A 1 193 ? -5.324 4.252 -4.892 1.00 91.00 193 LEU A O 1
ATOM 1576 N N . LYS A 1 194 ? -4.246 2.552 -3.902 1.00 92.25 194 LYS A N 1
ATOM 1577 C CA . LYS A 1 194 ? -3.324 3.394 -3.118 1.00 92.25 194 LYS A CA 1
ATOM 1578 C C . LYS A 1 194 ? -1.888 2.895 -3.209 1.00 92.25 194 LYS A C 1
ATOM 1580 O O . LYS A 1 194 ? -1.637 1.704 -3.378 1.00 92.25 194 LYS A O 1
ATOM 1585 N N . LEU A 1 195 ? -0.942 3.821 -3.066 1.00 94.25 195 LEU A N 1
ATOM 1586 C CA . LEU A 1 195 ? 0.489 3.538 -3.002 1.00 94.25 195 LEU A CA 1
ATOM 1587 C C . LEU A 1 195 ? 1.061 4.081 -1.693 1.00 94.25 195 LEU A C 1
ATOM 1589 O O . LEU A 1 195 ? 0.883 5.250 -1.363 1.00 94.25 195 LEU A O 1
ATOM 1593 N N . PHE A 1 196 ? 1.795 3.232 -0.990 1.00 94.75 196 PHE A N 1
ATOM 1594 C CA . PHE A 1 196 ? 2.403 3.513 0.300 1.00 94.75 196 PHE A CA 1
ATOM 1595 C C . PHE A 1 196 ? 3.917 3.321 0.253 1.00 94.75 196 PHE A C 1
ATOM 1597 O O . PHE A 1 196 ? 4.459 2.663 -0.642 1.00 94.75 196 PHE A O 1
ATOM 1604 N N . GLN A 1 197 ? 4.603 3.915 1.225 1.00 93.94 197 GLN A N 1
ATOM 1605 C CA . GLN A 1 197 ? 6.055 3.869 1.357 1.00 93.94 197 GLN A CA 1
ATOM 1606 C C . GLN A 1 197 ? 6.438 3.505 2.788 1.00 93.94 197 GLN A C 1
ATOM 1608 O O . GLN A 1 197 ? 5.757 3.935 3.713 1.00 93.94 197 GLN A O 1
ATOM 1613 N N . ASN A 1 198 ? 7.548 2.780 2.948 1.00 91.88 198 ASN A N 1
ATOM 1614 C CA . ASN A 1 198 ? 8.146 2.443 4.245 1.00 91.88 198 ASN A CA 1
ATOM 1615 C C . ASN A 1 198 ? 7.150 1.779 5.206 1.00 91.88 198 ASN A C 1
ATOM 1617 O O . ASN A 1 198 ? 6.907 2.262 6.309 1.00 91.88 198 ASN A O 1
ATOM 1621 N N . ILE A 1 199 ? 6.563 0.669 4.765 1.00 92.25 199 ILE A N 1
ATOM 1622 C CA . ILE A 1 199 ? 5.563 -0.069 5.537 1.00 92.25 199 ILE A CA 1
ATOM 1623 C C . ILE A 1 199 ? 6.229 -1.268 6.202 1.00 92.25 199 ILE A C 1
ATOM 1625 O O . ILE A 1 199 ? 6.831 -2.069 5.481 1.00 92.25 199 ILE A O 1
ATOM 1629 N N . PRO A 1 200 ? 6.142 -1.423 7.535 1.00 90.88 200 PRO A N 1
ATOM 1630 C CA . PRO A 1 200 ? 6.659 -2.616 8.183 1.00 90.88 200 PRO A CA 1
ATOM 1631 C C . PRO A 1 200 ? 5.943 -3.850 7.643 1.00 90.88 200 PRO A C 1
ATOM 1633 O O . PRO A 1 200 ? 4.723 -3.855 7.471 1.00 90.88 200 PRO A O 1
ATOM 1636 N N . ARG A 1 201 ? 6.699 -4.913 7.378 1.00 88.88 201 ARG A N 1
ATOM 1637 C CA . ARG A 1 201 ? 6.161 -6.153 6.816 1.00 88.88 201 ARG A CA 1
ATOM 1638 C C . ARG A 1 201 ? 5.072 -6.758 7.703 1.00 88.88 201 ARG A C 1
ATOM 1640 O O . ARG A 1 201 ? 4.069 -7.209 7.165 1.00 88.88 201 ARG A O 1
ATOM 1647 N N . ALA A 1 202 ? 5.255 -6.713 9.020 1.00 85.56 202 ALA A N 1
ATOM 1648 C CA . ALA A 1 202 ? 4.295 -7.217 10.002 1.00 85.56 202 ALA A CA 1
ATOM 1649 C C . ALA A 1 202 ? 3.064 -6.302 10.199 1.00 85.56 202 ALA A C 1
ATOM 1651 O O . ALA A 1 202 ? 2.130 -6.670 10.896 1.00 85.56 202 ALA A O 1
ATOM 1652 N N . ASP A 1 203 ? 3.039 -5.108 9.589 1.00 85.44 203 ASP A N 1
ATOM 1653 C CA . ASP A 1 203 ? 2.001 -4.085 9.805 1.00 85.44 203 ASP A CA 1
ATOM 1654 C C . ASP A 1 203 ? 1.237 -3.724 8.526 1.00 85.44 203 ASP A C 1
ATOM 1656 O O . ASP A 1 203 ? 0.759 -2.599 8.351 1.00 85.44 203 ASP A O 1
ATOM 1660 N N . LEU A 1 204 ? 1.087 -4.683 7.609 1.00 87.31 204 LEU A N 1
ATOM 1661 C CA . LEU A 1 204 ? 0.294 -4.478 6.392 1.00 87.31 204 LEU A CA 1
ATOM 1662 C C . LEU A 1 204 ? -1.173 -4.128 6.692 1.00 87.31 204 LEU A C 1
ATOM 1664 O O . LEU A 1 204 ? -1.814 -3.459 5.883 1.00 87.31 204 LEU A O 1
ATOM 1668 N N . GLU A 1 205 ? -1.685 -4.513 7.866 1.00 84.00 205 GLU A N 1
ATOM 1669 C CA . GLU A 1 205 ? -3.029 -4.171 8.349 1.00 84.00 205 GLU A CA 1
A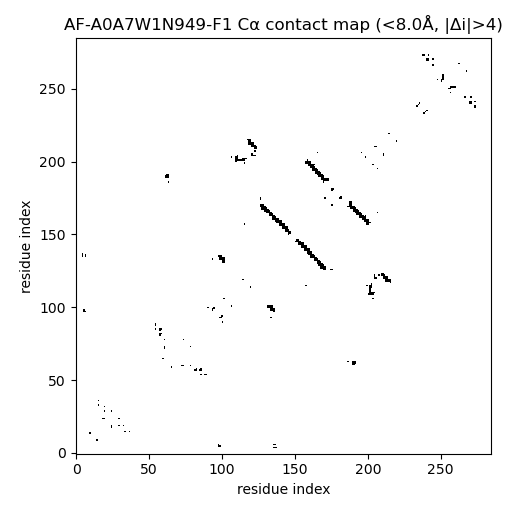TOM 1670 C C . GLU A 1 205 ? -3.313 -2.666 8.424 1.00 84.00 205 GLU A C 1
ATOM 1672 O O . GLU A 1 205 ? -4.454 -2.231 8.253 1.00 84.00 205 GLU A O 1
ATOM 1677 N N . MET A 1 206 ? -2.276 -1.846 8.602 1.00 83.88 206 MET A N 1
ATOM 1678 C CA . MET A 1 206 ? -2.398 -0.387 8.617 1.00 83.88 206 MET A CA 1
ATOM 1679 C C . MET A 1 206 ? -2.801 0.194 7.254 1.00 83.88 206 MET A C 1
ATOM 1681 O O . MET A 1 206 ? -3.299 1.316 7.182 1.00 83.88 206 MET A O 1
ATOM 1685 N N . LEU A 1 207 ? -2.591 -0.549 6.165 1.00 87.12 207 LEU A N 1
ATOM 1686 C CA . LEU A 1 207 ? -2.897 -0.077 4.814 1.00 87.12 207 LEU A CA 1
ATOM 1687 C C . LEU A 1 207 ? -4.374 -0.201 4.457 1.00 87.12 207 LEU A C 1
ATOM 1689 O O . LEU A 1 207 ? -4.824 0.405 3.478 1.00 87.12 207 LEU A O 1
ATOM 1693 N N . PHE A 1 208 ? -5.119 -1.011 5.206 1.00 85.81 208 PHE A N 1
ATOM 1694 C CA . PHE A 1 208 ? -6.484 -1.331 4.847 1.00 85.81 208 PHE A CA 1
ATOM 1695 C C . PHE A 1 208 ? -7.444 -0.196 5.225 1.00 85.81 208 PHE A C 1
ATOM 1697 O O . PHE A 1 208 ? -7.371 0.366 6.317 1.00 85.81 208 PHE A O 1
ATOM 1704 N N . PRO A 1 209 ? -8.369 0.172 4.323 1.00 78.81 209 PRO A N 1
ATOM 1705 C CA . PRO A 1 209 ? -9.281 1.293 4.545 1.00 78.81 209 PRO A CA 1
ATOM 1706 C C . PRO A 1 209 ? -10.351 1.040 5.623 1.00 78.81 209 PRO A C 1
ATOM 1708 O O . PRO A 1 209 ? -11.035 1.983 6.011 1.00 78.81 209 PRO A O 1
ATOM 1711 N N . ASN A 1 210 ? -10.523 -0.197 6.102 1.00 78.75 210 ASN A N 1
ATOM 1712 C CA . ASN A 1 210 ? -11.530 -0.586 7.099 1.00 78.75 210 ASN A CA 1
ATOM 1713 C C . ASN A 1 210 ? -10.923 -1.006 8.448 1.00 78.75 210 ASN A C 1
ATOM 1715 O O . ASN A 1 210 ? -11.467 -1.868 9.141 1.00 78.75 210 ASN A O 1
ATOM 1719 N N . THR A 1 211 ? -9.784 -0.423 8.801 1.00 74.44 211 THR A N 1
ATOM 1720 C CA . THR A 1 211 ? -9.059 -0.790 10.010 1.00 74.44 211 THR A CA 1
ATOM 1721 C C . THR A 1 211 ? -9.571 -0.027 11.231 1.00 74.44 211 THR A C 1
ATOM 1723 O O . THR A 1 211 ? -9.488 1.199 11.291 1.00 74.44 211 THR A O 1
ATOM 1726 N N . ASP A 1 212 ? -10.043 -0.764 12.240 1.00 71.56 212 ASP A N 1
ATOM 1727 C CA . ASP A 1 212 ? -10.426 -0.201 13.536 1.00 71.56 212 ASP A CA 1
ATOM 1728 C C . ASP A 1 212 ? -9.248 -0.232 14.519 1.00 71.56 212 ASP A C 1
ATOM 1730 O O . ASP A 1 212 ? -8.613 -1.271 14.733 1.00 71.56 212 ASP A O 1
ATOM 1734 N N . VAL A 1 213 ? -9.010 0.894 15.197 1.00 72.88 213 VAL A N 1
ATOM 1735 C CA . VAL A 1 213 ? -8.030 0.990 16.287 1.00 72.88 213 VAL A CA 1
ATOM 1736 C C . VAL A 1 213 ? -8.605 0.334 17.541 1.00 72.88 213 VAL A C 1
ATOM 1738 O O . VAL A 1 213 ? -9.573 0.825 18.126 1.00 72.88 213 VAL A O 1
ATOM 1741 N N . ARG A 1 214 ? -7.998 -0.767 17.998 1.00 69.69 214 ARG A N 1
ATOM 1742 C CA . ARG A 1 214 ? -8.351 -1.408 19.271 1.00 69.69 214 ARG A CA 1
ATOM 1743 C C . ARG A 1 214 ? -7.160 -1.421 20.224 1.00 69.69 214 ARG A C 1
ATOM 1745 O O . ARG A 1 214 ? -6.017 -1.676 19.853 1.00 69.69 214 ARG A O 1
ATOM 1752 N N . MET A 1 215 ? -7.444 -1.173 21.501 1.00 67.38 215 MET A N 1
ATOM 1753 C CA . MET A 1 215 ? -6.455 -1.357 22.563 1.00 67.38 215 MET A CA 1
ATOM 1754 C C . MET A 1 215 ? -6.206 -2.848 22.801 1.00 67.38 215 MET A C 1
ATOM 1756 O O . MET A 1 215 ? -7.163 -3.624 22.904 1.00 67.38 215 MET A O 1
ATOM 1760 N N . LYS A 1 216 ? -4.935 -3.228 22.980 1.00 74.75 216 LYS A N 1
ATOM 1761 C CA . LYS A 1 216 ? -4.554 -4.578 23.425 1.00 74.75 216 LYS A CA 1
ATOM 1762 C C . LYS A 1 216 ? -5.194 -4.873 24.791 1.00 74.75 216 LYS A C 1
ATOM 1764 O O . LYS A 1 216 ? -5.280 -3.983 25.639 1.00 74.75 216 LYS A O 1
ATOM 1769 N N . THR A 1 217 ? -5.608 -6.116 25.046 1.00 77.50 217 THR A N 1
ATOM 1770 C CA . THR A 1 217 ? -6.305 -6.505 26.296 1.00 77.50 217 THR A CA 1
ATOM 1771 C C . THR A 1 217 ? -5.528 -6.124 27.559 1.00 77.50 217 THR A C 1
ATOM 1773 O O . THR A 1 217 ? -6.111 -5.596 28.502 1.00 77.50 217 THR A O 1
ATOM 1776 N N . GLY A 1 218 ? -4.201 -6.294 27.554 1.00 78.44 218 GLY A N 1
ATOM 1777 C CA . GLY A 1 218 ? -3.348 -5.880 28.674 1.00 78.44 218 GLY A CA 1
ATOM 1778 C C . GLY A 1 218 ? -3.377 -4.369 28.936 1.00 78.44 218 GLY A C 1
ATOM 1779 O O . GLY A 1 218 ? -3.417 -3.942 30.085 1.00 78.44 218 GLY A O 1
ATOM 1780 N N . GLN A 1 219 ? -3.445 -3.547 27.884 1.00 71.69 219 GLN A N 1
ATOM 1781 C CA . GLN A 1 219 ? -3.581 -2.093 28.025 1.00 71.69 219 GLN A CA 1
ATOM 1782 C C . GLN A 1 219 ? -4.989 -1.686 28.475 1.00 71.69 219 GLN A C 1
ATOM 1784 O O . GLN A 1 219 ? -5.122 -0.756 29.268 1.00 71.69 219 GLN A O 1
ATOM 1789 N N . LYS A 1 220 ? -6.037 -2.398 28.030 1.00 82.62 220 LYS A N 1
ATOM 1790 C CA . LYS A 1 220 ? -7.404 -2.194 28.543 1.00 82.62 220 LYS A CA 1
ATOM 1791 C C . LYS A 1 220 ? -7.475 -2.429 30.050 1.00 82.62 220 LYS A C 1
ATOM 1793 O O . LYS A 1 220 ? -8.109 -1.647 30.744 1.00 82.62 220 LYS A O 1
ATOM 1798 N N . LEU A 1 221 ? -6.799 -3.462 30.555 1.00 85.50 221 LEU A N 1
ATOM 1799 C CA . LEU A 1 221 ? -6.695 -3.731 31.992 1.00 85.50 221 LEU A CA 1
ATOM 1800 C C . LEU A 1 221 ? -5.885 -2.653 32.721 1.00 85.50 221 LEU A C 1
ATOM 1802 O O . LEU A 1 221 ? -6.342 -2.146 33.741 1.00 85.50 221 LEU A O 1
ATOM 1806 N N . LEU A 1 222 ? -4.729 -2.260 32.174 1.00 82.81 222 LEU A N 1
ATOM 1807 C CA . LEU A 1 222 ? -3.863 -1.238 32.772 1.00 82.81 222 LEU A CA 1
ATOM 1808 C C . LEU A 1 222 ? -4.578 0.109 32.959 1.00 82.81 222 LEU A C 1
ATOM 1810 O O . LEU A 1 222 ? -4.329 0.788 33.947 1.00 82.81 222 LEU A O 1
ATOM 1814 N N . VAL A 1 223 ? -5.460 0.492 32.030 1.00 81.88 223 VAL A N 1
ATOM 1815 C CA . VAL A 1 223 ? -6.254 1.731 32.123 1.00 81.88 223 VAL A CA 1
ATOM 1816 C C . VAL A 1 223 ? -7.562 1.514 32.889 1.00 81.88 223 VAL A C 1
ATOM 1818 O O . VAL A 1 223 ? -7.962 2.358 33.689 1.00 81.88 223 VAL A O 1
ATOM 1821 N N . GLY A 1 224 ? -8.225 0.377 32.674 1.00 83.12 224 GLY A N 1
ATOM 1822 C CA . GLY A 1 224 ? -9.526 0.073 33.264 1.00 83.12 224 GLY A CA 1
ATOM 1823 C C . GLY A 1 224 ? -9.475 -0.126 34.776 1.00 83.12 224 GLY A C 1
ATOM 1824 O O . GLY A 1 224 ? -10.347 0.376 35.478 1.00 83.12 224 GLY A O 1
ATOM 1825 N N . VAL A 1 225 ? -8.445 -0.802 35.299 1.00 87.75 225 VAL A N 1
ATOM 1826 C CA . VAL A 1 225 ? -8.333 -1.078 36.742 1.00 87.75 225 VAL A CA 1
ATOM 1827 C C . VAL A 1 225 ? -8.188 0.213 37.562 1.00 87.75 225 VAL A C 1
ATOM 1829 O O . VAL A 1 225 ? -8.994 0.403 38.474 1.00 87.75 225 VAL A O 1
ATOM 1832 N N . PRO A 1 226 ? -7.265 1.146 37.246 1.00 85.12 226 PRO A N 1
ATOM 1833 C CA . PRO A 1 226 ? -7.191 2.427 37.947 1.00 85.12 226 PRO A CA 1
ATOM 1834 C C . PRO A 1 226 ? -8.459 3.270 37.801 1.00 85.12 226 PRO A C 1
ATOM 1836 O O . PRO A 1 226 ? -8.872 3.907 38.767 1.00 85.12 226 PRO A O 1
ATOM 1839 N N . ALA A 1 227 ? -9.100 3.260 36.626 1.00 87.56 227 ALA A N 1
ATOM 1840 C CA . ALA A 1 227 ? -10.336 4.006 36.400 1.00 87.56 227 ALA A CA 1
ATOM 1841 C C . ALA A 1 227 ? -11.485 3.493 37.285 1.00 87.56 227 ALA A C 1
ATOM 1843 O O . ALA A 1 227 ? -12.174 4.291 37.920 1.00 87.56 227 ALA A O 1
ATOM 1844 N N . ILE A 1 228 ? -11.654 2.169 37.381 1.00 86.00 228 ILE A N 1
ATOM 1845 C CA . ILE A 1 228 ? -12.656 1.546 38.256 1.00 86.00 228 ILE A CA 1
ATOM 1846 C C . ILE A 1 228 ? -12.312 1.809 39.723 1.00 86.00 228 ILE A C 1
ATOM 1848 O O . ILE A 1 228 ? -13.173 2.263 40.470 1.00 86.00 228 ILE A O 1
ATOM 1852 N N . ALA A 1 229 ? -11.064 1.578 40.139 1.00 84.94 229 ALA A N 1
ATOM 1853 C CA . ALA A 1 229 ? -10.642 1.785 41.524 1.00 84.94 229 ALA A CA 1
ATOM 1854 C C . ALA A 1 229 ? -10.819 3.248 41.966 1.00 84.94 229 ALA A C 1
ATOM 1856 O O . ALA A 1 229 ? -11.358 3.509 43.041 1.00 84.94 229 ALA A O 1
ATOM 1857 N N . GLY A 1 230 ? -10.433 4.205 41.117 1.00 82.69 230 GLY A N 1
ATOM 1858 C CA . GLY A 1 230 ? -10.649 5.631 41.353 1.00 82.69 230 GLY A CA 1
ATOM 1859 C C . GLY A 1 230 ? -12.133 5.997 41.395 1.00 82.69 230 GLY A C 1
ATOM 1860 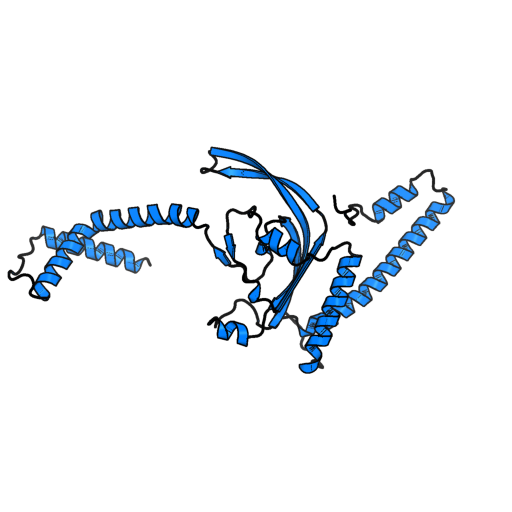O O . GLY A 1 230 ? -12.554 6.727 42.289 1.00 82.69 230 GLY A O 1
ATOM 1861 N N . GLY A 1 231 ? -12.941 5.445 40.485 1.00 81.62 231 GLY A N 1
ATOM 1862 C CA . GLY A 1 231 ? -14.393 5.633 40.471 1.00 81.62 231 GLY A CA 1
ATOM 1863 C C . GLY A 1 231 ? -15.065 5.123 41.746 1.00 81.62 231 GLY A C 1
ATOM 1864 O O . GLY A 1 231 ? -15.832 5.859 42.362 1.00 81.62 231 GLY A O 1
ATOM 1865 N N . VAL A 1 232 ? -14.724 3.908 42.189 1.00 83.25 232 VAL A N 1
ATOM 1866 C CA . VAL A 1 232 ? -15.221 3.318 43.443 1.00 83.25 232 VAL A CA 1
ATOM 1867 C C . VAL A 1 232 ? -14.788 4.153 44.642 1.00 83.25 232 VAL A C 1
ATOM 1869 O O . VAL A 1 232 ? -15.619 4.463 45.491 1.00 83.25 232 VAL A O 1
ATOM 1872 N N . LEU A 1 233 ? -13.522 4.577 44.701 1.00 83.94 233 LEU A N 1
ATOM 1873 C CA . LEU A 1 233 ? -13.034 5.420 45.790 1.00 83.94 233 LEU A CA 1
ATOM 1874 C C . LEU A 1 233 ? -13.812 6.738 45.863 1.00 83.94 233 LEU A C 1
ATOM 1876 O O . LEU A 1 233 ? -14.236 7.133 46.947 1.00 83.94 233 LEU A O 1
ATOM 1880 N N . VAL A 1 234 ? -14.042 7.407 44.730 1.00 81.31 234 VAL A N 1
ATOM 1881 C CA . VAL A 1 234 ? -14.832 8.647 44.680 1.00 81.31 234 VAL A CA 1
ATOM 1882 C C . VAL A 1 234 ? -16.285 8.391 45.080 1.00 81.31 234 VAL A C 1
ATOM 1884 O O . VAL A 1 234 ? -16.833 9.175 45.853 1.00 81.31 234 VAL A O 1
ATO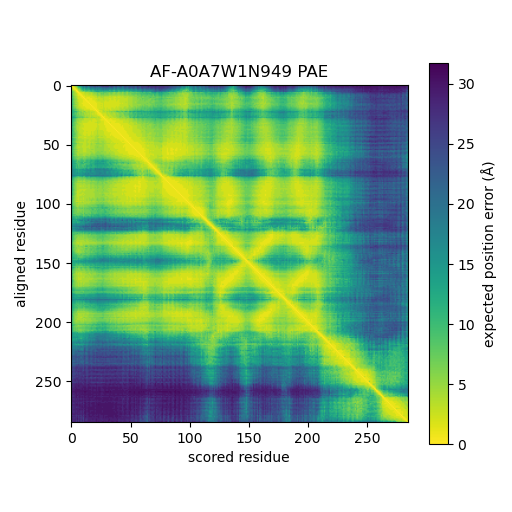M 1887 N N . LEU A 1 235 ? -16.896 7.294 44.623 1.00 79.25 235 LEU A N 1
ATOM 1888 C CA . LEU A 1 235 ? -18.260 6.930 45.009 1.00 79.25 235 LEU A CA 1
ATOM 1889 C C . LEU A 1 235 ? -18.372 6.728 46.523 1.00 79.25 235 LEU A C 1
ATOM 1891 O O . LEU A 1 235 ? -19.239 7.317 47.157 1.00 79.25 235 LEU A O 1
ATOM 1895 N N . VAL A 1 236 ? -17.469 5.945 47.115 1.00 80.50 236 VAL A N 1
ATOM 1896 C CA . VAL A 1 236 ? -17.479 5.647 48.553 1.00 80.50 236 VAL A CA 1
ATOM 1897 C C . VAL A 1 236 ? -17.191 6.904 49.374 1.00 80.50 236 VAL A C 1
ATOM 1899 O O . VAL A 1 236 ? -17.914 7.199 50.320 1.00 80.50 236 VAL A O 1
ATOM 1902 N N . THR A 1 237 ? -16.166 7.676 49.005 1.00 78.31 237 THR A N 1
ATOM 1903 C CA . THR A 1 237 ? -15.711 8.824 49.810 1.00 78.31 237 THR A CA 1
ATOM 1904 C C . THR A 1 237 ? -16.581 10.067 49.658 1.00 78.31 237 THR A C 1
ATOM 1906 O O . THR A 1 237 ? -16.775 10.779 50.639 1.00 78.31 237 THR A O 1
ATOM 1909 N N . LYS A 1 238 ? -17.109 10.352 48.459 1.00 74.25 238 LYS A N 1
ATOM 1910 C CA . LYS A 1 238 ? -17.907 11.566 48.209 1.00 74.25 238 LYS A CA 1
ATOM 1911 C C . LYS A 1 238 ? -19.407 11.332 48.221 1.00 74.25 238 LYS A C 1
ATOM 1913 O O . LYS A 1 238 ? -20.144 12.251 48.554 1.00 74.25 238 LYS A O 1
ATOM 1918 N N . LEU A 1 239 ? -19.856 10.140 47.835 1.00 74.06 239 LEU A N 1
ATOM 1919 C CA . LEU A 1 239 ? -21.278 9.834 47.680 1.00 74.06 239 LEU A CA 1
ATOM 1920 C C . LEU A 1 239 ? -21.755 8.740 48.637 1.00 74.06 239 LEU A C 1
ATOM 1922 O O . LEU A 1 239 ? -22.952 8.491 48.680 1.00 74.06 239 LEU A O 1
ATOM 1926 N N . GLY A 1 240 ? -20.878 8.110 49.428 1.00 77.25 240 GLY A N 1
ATOM 1927 C CA . GLY A 1 240 ? -21.243 6.981 50.290 1.00 77.25 240 GLY A CA 1
ATOM 1928 C C . GLY A 1 240 ? -22.320 7.332 51.316 1.00 77.25 240 GLY A C 1
ATOM 1929 O O . GLY A 1 240 ? -23.320 6.626 51.420 1.00 77.25 240 GLY A O 1
ATOM 1930 N N . ALA A 1 241 ? -22.168 8.461 52.014 1.00 72.00 241 ALA A N 1
ATOM 1931 C CA . ALA A 1 241 ? -23.174 8.942 52.964 1.00 72.00 241 ALA A CA 1
ATOM 1932 C C . ALA A 1 241 ? -24.500 9.297 52.267 1.00 72.00 241 ALA A C 1
ATOM 1934 O O . ALA A 1 241 ? -25.572 8.928 52.740 1.00 72.00 241 ALA A O 1
ATOM 1935 N N . SER A 1 242 ? -24.432 9.957 51.109 1.00 74.12 242 SER A N 1
ATOM 1936 C CA . SER A 1 242 ? -25.610 10.351 50.331 1.00 74.12 242 SER A CA 1
ATOM 1937 C C . SER A 1 242 ? -26.352 9.136 49.746 1.00 74.12 242 SER A C 1
ATOM 1939 O O . SER A 1 242 ? -27.576 9.104 49.772 1.00 74.12 242 SER A O 1
ATOM 1941 N N . LEU A 1 243 ? -25.633 8.114 49.268 1.00 77.81 243 LEU A N 1
ATOM 1942 C CA . LEU A 1 243 ? -26.192 6.859 48.751 1.00 77.81 243 LEU A CA 1
ATOM 1943 C C . LEU A 1 243 ? -26.831 6.016 49.858 1.00 77.81 243 LEU A C 1
ATOM 1945 O O . LEU A 1 243 ? -27.898 5.449 49.636 1.00 77.81 243 LEU A O 1
ATOM 1949 N N . LEU A 1 244 ? -26.220 5.961 51.048 1.00 78.69 244 LEU A N 1
ATOM 1950 C CA . LEU A 1 244 ? -26.816 5.311 52.221 1.00 78.69 244 LEU A CA 1
ATOM 1951 C C . LEU A 1 244 ? -28.124 5.993 52.632 1.00 78.69 244 LEU A C 1
ATOM 1953 O O . LEU A 1 244 ? -29.126 5.310 52.818 1.00 78.69 244 LEU A O 1
ATOM 1957 N N . LEU A 1 245 ? -28.141 7.327 52.697 1.00 74.75 245 LEU A N 1
ATOM 1958 C CA . LEU A 1 245 ? -29.348 8.102 53.007 1.00 74.75 245 LEU A CA 1
ATOM 1959 C C . LEU A 1 245 ? -30.466 7.873 51.982 1.00 74.75 245 LEU A C 1
ATOM 1961 O O . LEU A 1 245 ? -31.614 7.654 52.362 1.00 74.75 245 LEU A O 1
ATOM 1965 N N . VAL A 1 246 ? -30.137 7.861 50.687 1.00 77.69 246 VAL A N 1
ATOM 1966 C CA . VAL A 1 246 ? -31.100 7.541 49.619 1.00 77.69 246 VAL A CA 1
ATOM 1967 C C . VAL A 1 246 ? -31.603 6.099 49.740 1.00 77.69 246 VAL A C 1
ATOM 1969 O O . VAL A 1 246 ? -32.799 5.862 49.595 1.00 77.69 246 VAL A O 1
ATOM 1972 N N . GLY A 1 247 ? -30.727 5.140 50.047 1.00 79.00 247 GLY A N 1
ATOM 1973 C CA . GLY A 1 247 ? -31.106 3.741 50.259 1.00 79.00 247 GLY A CA 1
ATOM 1974 C C . GLY A 1 247 ? -32.074 3.557 51.429 1.00 79.00 247 GLY A C 1
ATOM 1975 O O . GLY A 1 247 ? -33.056 2.831 51.297 1.00 79.00 247 GLY A O 1
ATOM 1976 N N . VAL A 1 248 ? -31.850 4.263 52.541 1.00 79.25 248 VAL A N 1
ATOM 1977 C CA . VAL A 1 248 ? -32.751 4.263 53.706 1.00 79.25 248 VAL A CA 1
ATOM 1978 C C . VAL A 1 248 ? -34.101 4.909 53.368 1.00 79.25 248 VAL A C 1
ATOM 1980 O O . VAL A 1 248 ? -35.142 4.354 53.711 1.00 79.25 248 VAL A O 1
ATOM 1983 N N . LEU A 1 249 ? -34.106 6.023 52.626 1.00 77.88 249 LEU A N 1
ATOM 1984 C CA . LEU A 1 249 ? -35.327 6.675 52.128 1.00 77.88 249 LEU A CA 1
ATOM 1985 C C . LEU A 1 249 ? -36.150 5.765 51.202 1.00 77.88 249 LEU A C 1
ATOM 1987 O O . LEU A 1 249 ? -37.371 5.696 51.331 1.00 77.88 249 LEU A O 1
ATOM 1991 N N . ILE A 1 250 ? -35.491 5.049 50.287 1.00 79.44 250 ILE A N 1
ATOM 1992 C CA . ILE A 1 250 ? -36.141 4.079 49.394 1.00 79.44 250 ILE A CA 1
ATOM 1993 C C . ILE A 1 250 ? -36.677 2.885 50.194 1.00 79.44 250 ILE A C 1
ATOM 1995 O O . ILE A 1 250 ? -37.801 2.450 49.954 1.00 79.44 250 ILE A O 1
ATOM 1999 N N . GLY A 1 251 ? -35.910 2.375 51.163 1.00 79.50 251 GLY A N 1
ATOM 2000 C CA . GLY A 1 251 ? -36.340 1.291 52.050 1.00 79.50 251 GLY A CA 1
ATOM 2001 C C . GLY A 1 251 ? -37.585 1.656 52.860 1.00 79.50 251 GLY A C 1
ATOM 2002 O O . GLY A 1 251 ? -38.512 0.855 52.952 1.00 79.50 251 GLY A O 1
ATOM 2003 N N . TRP A 1 252 ? -37.654 2.890 53.360 1.00 77.12 252 TRP A N 1
ATOM 2004 C CA . TRP A 1 252 ? -38.858 3.430 53.990 1.00 77.12 252 TRP A CA 1
ATOM 2005 C C . TRP A 1 252 ? -40.031 3.540 53.002 1.00 77.12 252 TRP A C 1
ATOM 2007 O O . TRP A 1 252 ? -41.128 3.080 53.301 1.00 77.12 252 TRP A O 1
ATOM 2017 N N . TRP A 1 253 ? -39.809 4.061 51.789 1.00 76.88 253 TRP A N 1
ATOM 2018 C CA . TRP A 1 253 ? -40.867 4.214 50.777 1.00 76.88 253 TRP A CA 1
ATOM 2019 C C . TRP A 1 253 ? -41.472 2.879 50.307 1.00 76.88 253 TRP A C 1
ATOM 2021 O O . TRP A 1 253 ? -42.664 2.807 50.021 1.00 76.88 253 TRP A O 1
ATOM 2031 N N . ILE A 1 254 ? -40.664 1.816 50.254 1.00 84.75 254 ILE A N 1
ATOM 2032 C CA . ILE A 1 254 ? -41.097 0.459 49.871 1.00 84.75 254 ILE A CA 1
ATOM 2033 C C . ILE A 1 254 ? -41.706 -0.301 51.073 1.00 84.75 254 ILE A C 1
ATOM 2035 O O . ILE A 1 254 ? -42.221 -1.405 50.911 1.00 84.75 254 ILE A O 1
ATOM 2039 N N . GLY A 1 255 ? -41.702 0.289 52.275 1.00 76.88 255 GLY A N 1
ATOM 2040 C CA . GLY A 1 255 ? -42.278 -0.315 53.482 1.00 76.88 255 GLY A CA 1
ATOM 2041 C C . GLY A 1 255 ? -41.399 -1.394 54.120 1.00 76.88 255 GLY A C 1
ATOM 2042 O O . GLY A 1 255 ? -41.895 -2.234 54.859 1.00 76.88 255 GLY A O 1
ATOM 2043 N N . LEU A 1 256 ? -40.094 -1.392 53.827 1.00 74.75 256 LEU A N 1
ATOM 2044 C CA . LEU A 1 256 ? -39.094 -2.252 54.477 1.00 74.75 256 LEU A CA 1
ATOM 2045 C C . LEU A 1 256 ? -38.583 -1.665 55.805 1.00 74.75 256 LEU A C 1
ATOM 2047 O O . LEU A 1 256 ? -37.871 -2.351 56.535 1.00 74.75 256 LEU A O 1
ATOM 2051 N N . ALA A 1 257 ? -38.913 -0.407 56.107 1.00 64.31 257 ALA A N 1
ATOM 2052 C CA . ALA A 1 257 ? -38.553 0.267 57.349 1.00 64.31 257 ALA A CA 1
ATOM 2053 C C . ALA A 1 257 ? -39.786 0.956 57.955 1.00 64.31 257 ALA A C 1
ATOM 2055 O O . ALA A 1 257 ? -40.397 1.804 57.307 1.00 64.31 257 ALA A O 1
ATOM 2056 N N . ASP A 1 258 ? -40.125 0.600 59.197 1.00 58.97 258 ASP A N 1
ATOM 2057 C CA . ASP A 1 258 ? -41.367 1.015 59.872 1.00 58.97 258 ASP A CA 1
ATOM 2058 C C . ASP A 1 258 ? -41.298 2.401 60.541 1.00 58.97 258 ASP A C 1
ATOM 2060 O O . ASP A 1 258 ? -42.330 2.971 60.896 1.00 58.97 258 ASP A O 1
ATOM 2064 N N . GLU A 1 259 ? -40.107 2.988 60.694 1.00 60.91 259 GLU A N 1
ATOM 2065 C CA . GLU A 1 259 ? -39.941 4.282 61.364 1.00 60.91 259 GLU A CA 1
ATOM 2066 C C . GLU A 1 259 ? -39.542 5.406 60.391 1.00 60.91 259 GLU A C 1
ATOM 2068 O O . GLU A 1 259 ? -38.578 5.257 59.633 1.00 60.91 259 GLU A O 1
ATOM 2073 N N . PRO A 1 260 ? -40.231 6.568 60.421 1.00 55.81 260 PRO A N 1
ATOM 2074 C CA . PRO A 1 260 ? -39.794 7.742 59.681 1.00 55.81 260 PRO A CA 1
ATOM 2075 C C . PRO A 1 260 ? -38.489 8.256 60.294 1.00 55.81 260 PRO A C 1
ATOM 2077 O O . PRO A 1 260 ? -38.464 8.722 61.437 1.00 55.81 260 PRO A O 1
ATOM 2080 N N . GLN A 1 261 ? -37.392 8.193 59.538 1.00 60.97 261 GLN A N 1
ATOM 2081 C CA . GLN A 1 261 ? -36.129 8.760 59.998 1.00 60.97 261 GLN A CA 1
ATOM 2082 C C . GLN A 1 261 ? -36.267 10.272 60.204 1.00 60.97 261 GLN A C 1
ATOM 2084 O O . GLN A 1 261 ? -36.529 11.033 59.271 1.00 60.97 261 GLN A O 1
ATOM 2089 N N . LYS A 1 262 ? -36.053 10.720 61.445 1.00 60.44 262 LYS A N 1
ATOM 2090 C CA . LYS A 1 262 ? -35.848 12.137 61.751 1.00 60.44 262 LYS A CA 1
ATOM 2091 C C . LYS A 1 262 ? -34.462 12.525 61.252 1.00 60.44 262 LYS A C 1
ATOM 2093 O O . LYS A 1 262 ? -33.488 12.330 61.969 1.00 60.44 262 LYS A O 1
ATOM 2098 N N . MET A 1 263 ? -34.393 13.047 60.030 1.00 61.09 263 MET A N 1
ATOM 2099 C CA . MET A 1 263 ? -33.129 13.479 59.440 1.00 61.09 263 MET A C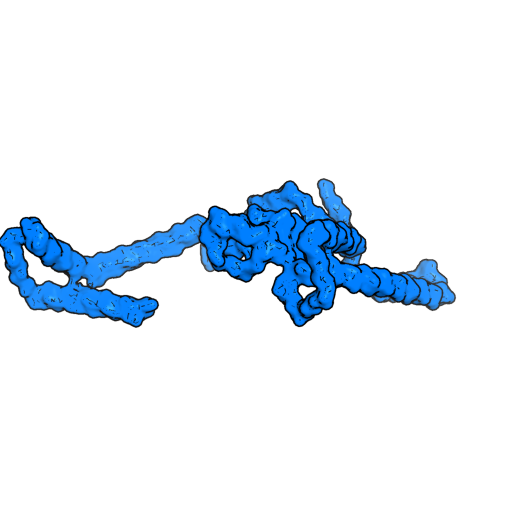A 1
ATOM 2100 C C . MET A 1 263 ? -32.517 14.615 60.270 1.00 61.09 263 MET A C 1
ATOM 2102 O O . MET A 1 263 ? -33.120 15.680 60.427 1.00 61.09 263 MET A O 1
ATOM 2106 N N . GLU A 1 264 ? -31.318 14.399 60.804 1.00 73.25 264 GLU A N 1
ATOM 2107 C CA . GLU A 1 264 ? -30.553 15.431 61.500 1.00 73.25 264 GLU A CA 1
ATOM 2108 C C . GLU A 1 264 ? -30.023 16.459 60.477 1.00 73.25 264 GLU A C 1
ATOM 2110 O O . GLU A 1 264 ? -29.817 16.158 59.297 1.00 73.25 264 GLU A O 1
ATOM 2115 N N . ALA A 1 265 ? -29.728 17.692 60.904 1.00 72.38 265 ALA A N 1
ATOM 2116 C CA . ALA A 1 265 ? -29.220 18.742 60.006 1.00 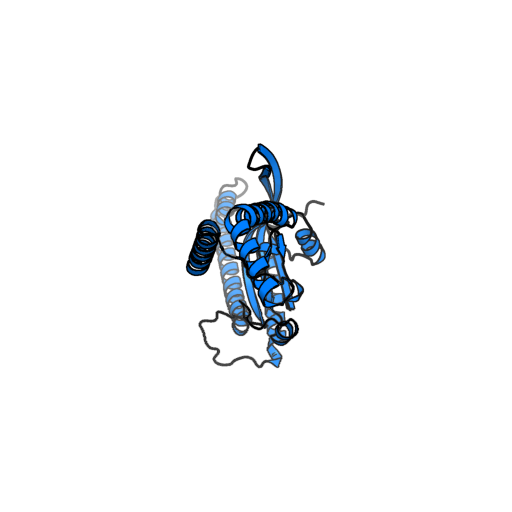72.38 265 ALA A CA 1
ATOM 2117 C C . ALA A 1 265 ? -27.938 18.329 59.237 1.00 72.38 265 ALA A C 1
ATOM 2119 O O . ALA A 1 265 ? -27.673 18.802 58.127 1.00 72.38 265 ALA A O 1
ATOM 2120 N N . LYS A 1 266 ? -27.149 17.408 59.803 1.00 68.75 266 LYS A N 1
ATOM 2121 C CA . LYS A 1 266 ? -25.934 16.846 59.191 1.00 68.75 266 LYS A CA 1
ATOM 2122 C C . LYS A 1 266 ? -26.238 15.886 58.035 1.00 68.75 266 LYS A C 1
ATOM 2124 O O . LYS A 1 266 ? -25.484 15.811 57.071 1.00 68.75 266 LYS A O 1
ATOM 2129 N N . GLU A 1 267 ? -27.361 15.186 58.100 1.00 66.56 267 GLU A N 1
ATOM 2130 C CA . GLU A 1 267 ? -27.790 14.228 57.079 1.00 66.56 267 GLU A CA 1
ATOM 2131 C C . GLU A 1 267 ? -28.391 14.957 55.872 1.00 66.56 267 GLU A C 1
ATOM 2133 O O . GLU A 1 267 ? -28.096 14.625 54.725 1.00 66.56 267 GLU A O 1
ATOM 2138 N N . ILE A 1 268 ? -29.133 16.041 56.118 1.00 72.12 268 ILE A N 1
ATOM 2139 C CA . ILE A 1 268 ? -29.658 16.926 55.066 1.00 72.12 268 ILE A CA 1
ATOM 2140 C C . ILE A 1 268 ? -28.516 17.629 54.319 1.00 72.12 268 ILE A C 1
ATOM 2142 O O . ILE A 1 268 ? -28.521 17.699 53.090 1.00 72.12 268 ILE A O 1
ATOM 2146 N N . THR A 1 269 ? -27.502 18.121 55.036 1.00 73.75 269 THR A N 1
ATOM 2147 C CA . THR A 1 269 ? -26.333 18.761 54.409 1.00 73.75 269 THR A CA 1
ATOM 2148 C C . THR A 1 269 ? -25.503 17.773 53.587 1.00 73.75 269 THR A C 1
ATOM 2150 O O . THR A 1 269 ? -25.091 18.119 52.478 1.00 73.75 269 THR A O 1
ATOM 2153 N N . ALA A 1 270 ? -25.327 16.531 54.053 1.00 70.19 270 ALA A N 1
ATOM 2154 C CA . ALA A 1 270 ? -24.687 15.461 53.281 1.00 70.19 270 ALA A CA 1
ATOM 2155 C C . ALA A 1 270 ? -25.480 15.080 52.014 1.00 70.19 270 ALA A C 1
ATOM 2157 O O . ALA A 1 270 ? -24.889 14.809 50.964 1.00 70.19 270 ALA A O 1
ATOM 2158 N N . LEU A 1 271 ? -26.815 15.094 52.080 1.00 72.69 271 LEU A N 1
ATOM 2159 C CA . LEU A 1 271 ? -27.675 14.832 50.926 1.00 72.69 271 LEU A CA 1
ATOM 2160 C C . LEU A 1 271 ? -27.596 15.970 49.893 1.00 72.69 271 LEU A C 1
ATOM 2162 O O . LEU A 1 271 ? -27.393 15.709 48.708 1.00 72.69 271 LEU A O 1
ATOM 2166 N N . CYS A 1 272 ? -27.668 17.230 50.338 1.00 75.62 272 CYS A N 1
ATOM 2167 C CA . CYS A 1 272 ? -27.536 18.412 49.479 1.00 75.62 272 CYS A CA 1
ATOM 2168 C C . CYS A 1 272 ? -26.155 18.504 48.813 1.00 75.62 272 CYS A C 1
ATOM 2170 O O . CYS A 1 272 ? -26.068 18.813 47.625 1.00 75.62 272 CYS A O 1
ATOM 2172 N N . LEU A 1 273 ? -25.075 18.200 49.545 1.00 74.19 273 LEU A N 1
ATOM 2173 C CA . LEU A 1 273 ? -23.719 18.130 48.987 1.00 74.19 273 LEU A CA 1
ATOM 2174 C C . LEU A 1 273 ? -23.589 17.015 47.940 1.00 74.19 273 LEU A C 1
ATOM 2176 O O . LEU A 1 273 ? -22.994 17.240 46.886 1.00 74.19 273 LEU A O 1
ATOM 2180 N N . GLY A 1 274 ? -24.181 15.844 48.197 1.00 69.38 274 GLY A N 1
ATOM 2181 C CA . GLY A 1 274 ? -24.227 14.741 47.234 1.00 69.38 274 GLY A CA 1
ATOM 2182 C C . GLY A 1 274 ? -24.988 15.099 45.954 1.00 69.38 274 GLY A C 1
ATOM 2183 O O . GLY A 1 274 ? -24.501 14.836 44.855 1.00 69.38 274 GLY A O 1
ATOM 2184 N N . LEU A 1 275 ? -26.140 15.765 46.083 1.00 75.38 275 LEU A N 1
ATOM 2185 C CA . LEU A 1 275 ? -26.954 16.254 44.961 1.00 75.38 275 LEU A CA 1
ATOM 2186 C C . LEU A 1 275 ? -26.240 17.335 44.141 1.00 75.38 275 LEU A C 1
ATOM 2188 O O . LEU A 1 275 ? -26.249 17.268 42.914 1.00 75.38 275 LEU A O 1
ATOM 2192 N N . LEU A 1 276 ? -25.577 18.295 44.794 1.00 76.50 276 LEU A N 1
ATOM 2193 C CA . LEU A 1 276 ? -24.770 19.318 44.119 1.00 76.50 276 LEU A CA 1
ATOM 2194 C C . LEU A 1 276 ? -23.587 18.708 43.358 1.00 76.50 276 LEU A C 1
ATOM 2196 O O . LEU A 1 276 ? -23.299 19.127 42.238 1.00 76.50 276 LEU A O 1
ATOM 2200 N N . ALA A 1 277 ? -22.922 17.700 43.930 1.00 72.75 277 ALA A N 1
ATOM 2201 C CA . ALA A 1 277 ? -21.840 16.985 43.258 1.00 72.75 277 ALA A CA 1
ATOM 2202 C C . ALA A 1 277 ? -22.335 16.208 42.023 1.00 72.75 277 ALA A C 1
ATOM 2204 O O . ALA A 1 277 ? -21.665 16.216 40.990 1.00 72.75 277 ALA A O 1
ATOM 2205 N N . LEU A 1 278 ? -23.514 15.581 42.107 1.00 70.50 278 LEU A N 1
ATOM 2206 C CA . LEU A 1 278 ? -24.154 14.874 40.992 1.00 70.50 278 LEU A CA 1
ATOM 2207 C C . LEU A 1 278 ? -24.610 15.831 39.883 1.00 70.50 278 LEU A C 1
ATOM 2209 O O . LEU A 1 278 ? -24.280 15.611 38.720 1.00 70.50 278 LEU A O 1
ATOM 2213 N N . LEU A 1 279 ? -25.301 16.920 40.232 1.00 76.19 279 LEU A N 1
ATOM 2214 C CA . LEU A 1 279 ? -25.728 17.950 39.277 1.00 76.19 279 LEU A CA 1
ATOM 2215 C C . LEU A 1 279 ? -24.529 18.617 38.594 1.00 76.19 279 LEU A C 1
ATOM 2217 O O . LEU A 1 279 ? -24.538 18.799 37.379 1.00 76.19 279 LEU A O 1
ATOM 2221 N N . GLY A 1 280 ? -23.471 18.923 39.349 1.00 74.25 280 GLY A N 1
ATOM 2222 C CA . GLY A 1 280 ? -22.235 19.481 38.802 1.00 74.25 280 GLY A CA 1
ATOM 2223 C C . GLY A 1 280 ? -21.489 18.521 37.871 1.00 74.25 280 GLY A C 1
ATOM 2224 O O . GLY A 1 280 ? -20.814 18.975 36.950 1.00 74.25 280 GLY A O 1
ATOM 2225 N N . TYR A 1 281 ? -21.614 17.207 38.077 1.00 72.50 281 TYR A N 1
ATOM 2226 C CA . TYR A 1 281 ? -21.062 16.199 37.173 1.00 72.50 281 TYR A CA 1
ATOM 2227 C C . TYR A 1 281 ? -21.889 16.075 35.886 1.00 72.50 281 TYR A C 1
ATOM 2229 O O . TYR A 1 281 ? -21.320 16.118 34.798 1.00 72.50 281 TYR A O 1
ATOM 2237 N N . VAL A 1 282 ? -23.220 15.993 36.002 1.00 75.06 282 VAL A N 1
ATOM 2238 C CA . VAL A 1 282 ? -24.141 15.878 34.856 1.00 75.06 282 VAL A CA 1
ATOM 2239 C C . VAL A 1 282 ? -24.112 17.125 33.973 1.00 75.06 282 VAL A C 1
ATOM 2241 O O . VAL A 1 282 ? -24.190 17.002 32.762 1.00 75.06 282 VAL A O 1
ATOM 2244 N N . TRP A 1 283 ? -23.944 18.323 34.542 1.00 76.06 283 TRP A N 1
ATOM 2245 C CA . TRP A 1 283 ? -23.858 19.561 33.756 1.00 76.06 283 TRP A CA 1
ATOM 2246 C C . TRP A 1 283 ? -22.554 19.696 32.947 1.00 76.06 283 TRP A C 1
ATOM 2248 O O . TRP A 1 283 ? -22.456 20.546 32.065 1.00 76.06 283 TRP A O 1
ATOM 2258 N N . ARG A 1 284 ? -21.535 18.887 33.264 1.00 61.22 284 ARG A N 1
ATOM 2259 C CA . ARG A 1 284 ? -20.210 18.927 32.627 1.00 61.22 284 ARG A CA 1
ATOM 2260 C C . ARG A 1 284 ? -19.994 17.832 31.577 1.00 61.22 284 ARG A C 1
ATOM 2262 O O . ARG A 1 284 ? -18.992 17.913 30.866 1.00 61.22 284 ARG A O 1
ATOM 2269 N N . GLN A 1 285 ? -20.866 16.821 31.530 1.00 46.16 285 GLN A N 1
ATOM 2270 C CA . GLN A 1 285 ? -20.934 15.810 30.465 1.00 46.16 285 GLN A CA 1
ATOM 2271 C C . GLN A 1 285 ? -21.833 16.289 29.327 1.00 46.16 285 GLN A C 1
ATOM 2273 O O . GLN A 1 285 ? -21.520 15.914 28.176 1.00 46.16 285 GLN A O 1
#

Foldseek 3Di:
DPDPAPDDPDDPVVVLVVVLVDPVDDVVCNVVSVVVSVVVVVVVVVVVVVLVVLLCVLQQLQAPPDPDDDPDRDDPVCNVVSVVVSCVSVVVVLVVVRWDKQDPVLLVVLQVDDDPDQWNKDDDPVQWPDKIKIFHDKDWDWDWDADDVRPDIDTDIFIWGQKMKIKTFGAAPVVCVVVVNPDDPDHHRHIDIDMDGGHTSSVCSVVDPRIDTDHDPVVCCVVVVCVVVVVVCCCCVLVVLLVVLVVVVVCVVVVVDDDDDPDDPVSVVSNVSNVVVVVVVVVVD

Solvent-accessible surface area (backbone atoms only — not comparable to full-atom values): 16568 Å² total; per-residue (Å²): 129,88,77,85,74,73,72,72,99,66,58,69,69,59,52,52,55,50,55,62,69,35,86,90,48,57,79,81,50,41,60,56,53,51,52,52,52,51,50,52,51,52,51,52,51,54,57,48,50,59,50,49,53,52,51,49,64,47,42,56,88,42,45,80,82,60,91,70,80,74,90,79,72,78,59,79,91,49,50,66,59,44,47,50,50,39,51,53,52,50,49,56,49,39,43,76,69,42,29,44,74,59,49,71,70,58,50,53,49,25,64,67,39,80,47,86,54,92,58,42,66,51,62,60,70,83,54,40,71,41,80,48,45,30,39,31,60,82,46,76,45,76,44,84,43,67,41,78,99,62,77,44,72,51,75,43,82,41,53,22,28,50,30,39,41,38,42,38,23,35,35,49,60,68,63,39,51,75,69,71,50,86,79,66,101,64,64,60,53,31,43,48,80,50,78,48,64,69,41,45,50,34,41,58,54,76,75,47,94,68,49,44,88,39,79,41,70,71,56,48,49,66,55,46,50,58,51,50,53,52,49,50,50,50,43,53,75,66,31,36,70,28,52,50,53,51,50,52,52,50,35,36,74,74,65,78,40,95,68,86,78,82,77,49,77,68,54,53,50,42,39,51,52,29,50,50,53,49,51,58,50,63,75,72,110

Mean predicted aligned error: 12.23 Å